Protein AF-0000000084528308 (afdb_homodimer)

Nearest PDB structures (foldseek):
  7zvy-assembly2_B  TM=8.306E-01  e=4.266E-09  Thermococcus kodakarensis
  7zvm-assembly1_A-2  TM=8.686E-01  e=2.194E-08  Thermococcus barophilus
  7zvy-assembly1_G  TM=7.796E-01  e=5.385E-08  Thermococcus kodakarensis
  5fpz-assembly1_A-2  TM=8.688E-01  e=6.116E-07  Yersinia enterocolitica subsp. enterocolitica 8081
  6o2d-assembly1_A  TM=8.313E-01  e=2.769E-07  Schizosaccharomyces pombe

Organism: NCBI:txid1123501

Foldseek 3Di:
DPPPCPVPADDFDQVPFDWDDDPFWIKGWCAFCVNHPPDQKTKIKIKGAAQGKDFWKFWQPKKKKKAWQAAWWWKDWQHDIDIDGHGDIDIHDHPTIMMIGGHDNGIIMIMMMIRGRPTDMDGDPDDDDD/DPPLCLDDLPDFDQVSFDWDDDPFWIKGWCAFCVNRPPDQKTKIKIKGAAQGKDFWKFWQPKKKKKAWQAAWWWKDWQHDIDIDGHGDIDIHDHPTIMMIGGHDNGIIMIMMMIRGRPTDMDGDPDDDDD

Sequence (260 aa):
MSETIQAAGYLARQADTPEVREAWGTLFWMVGEKEMPGAEQTLGVVEIKPGQRNPLHSHPNCEELLFVLSGTCEHLLGDETFQMGPGSVIRIPRGVKHWARCTSDEPLRAVIAFSAPDRRAINHEGEGSAMSETIQAAGYLARQADTPEVREAWGTLFWMVGEKEMPGAEQTLGVVEIKPGQRNPLHSHPNCEELLFVLSGTCEHLLGDETFQMGPGSVIRIPRGVKHWARCTSDEPLRAVIAFSAPDRRAINHEGEGSA

InterPro domains:
  IPR011051 RmlC-like cupin domain superfamily [SSF51182] (12-120)
  IPR013096 Cupin 2, conserved barrel [PF07883] (45-112)
  IPR014710 RmlC-like jelly roll fold [G3DSA:2.60.120.10] (3-128)
  IPR051610 Glucose-6-phosphate isomerase/Oxalate decarboxylase [PTHR35848] (40-123)

pLDDT: mean 92.76, std 16.71, range [20.33, 99.0]

Radius of gyration: 17.54 Å; Cα contacts (8 Å, |Δi|>4): 748; chains: 2; bounding box: 59×50×41 Å

Secondary structure (DSSP, 8-state):
-------TTTEEEGGGSPEEE-SSEEEEEEESTTTSTT-SSEEEEEEE-TT-BPPPEE-TT--EEEEEEES-EEEEETTEEEEE-TTEEEEE-TT--EEEEE-SSSPEEEEEEESSTT---EESSSSS--/-------STTEEEGGGSPEEE-SSEEEEEEESTTTSTT-SSEEEEEEE-TT-BPPPEE-TT--EEEEEEES-EEEEETTEEEEE-TTEEEEE-TT--EEEEE-SSSPEEEEEEESSTT---EESSSSS--

Solvent-accessible surface area (backbone atoms only — not comparable to full-atom values): 13015 Å² total; per-residue (Å²): 131,83,72,73,70,45,58,86,66,44,44,38,40,55,91,76,37,68,76,47,79,50,97,37,30,40,34,31,69,54,40,12,41,82,68,21,74,85,42,60,33,21,34,33,38,39,35,28,34,51,72,25,48,56,54,44,19,24,23,77,73,28,34,38,38,43,33,28,67,36,41,24,29,42,32,40,51,68,91,43,74,45,81,44,38,57,50,22,36,39,56,41,56,56,54,46,41,29,34,47,29,16,70,28,89,48,49,20,31,27,42,37,38,29,53,21,21,74,73,47,65,44,48,75,76,55,92,62,90,85,129,82,71,66,70,70,52,70,85,40,47,39,40,56,92,75,35,69,76,47,81,51,97,36,30,38,35,31,69,54,39,12,41,83,70,23,74,84,42,59,32,22,33,32,38,40,36,29,34,51,72,24,48,56,56,43,20,25,22,76,72,28,34,38,37,45,33,30,66,36,41,26,30,44,32,40,50,68,92,43,74,45,82,44,37,58,50,22,35,39,57,42,57,55,54,44,41,30,34,48,28,15,70,29,90,48,48,19,30,27,43,38,40,30,52,22,21,75,74,47,64,45,48,74,75,53,93,62,89,86

Structure (mmCIF, N/CA/C/O backbone):
data_AF-0000000084528308-model_v1
#
loop_
_entity.id
_entity.type
_entity.pdbx_description
1 polymer 'Cupin type-2 domain-containing protein'
#
loop_
_atom_site.group_PDB
_atom_site.id
_atom_site.type_symbol
_atom_site.label_atom_id
_atom_site.label_alt_id
_atom_site.label_comp_id
_atom_site.label_asym_id
_atom_site.label_entity_id
_atom_site.label_seq_id
_atom_site.pdbx_PDB_ins_code
_atom_site.Cartn_x
_atom_site.Cartn_y
_atom_site.Cartn_z
_atom_site.occupancy
_atom_site.B_iso_or_equiv
_atom_site.auth_seq_id
_atom_site.auth_comp_id
_atom_site.auth_asym_id
_atom_site.auth_atom_id
_atom_site.pdbx_PDB_model_num
ATOM 1 N N . MET A 1 1 ? -29.344 2.92 -11.43 1 20.75 1 MET A N 1
ATOM 2 C CA . MET A 1 1 ? -28.281 3.201 -10.469 1 20.75 1 MET A CA 1
ATOM 3 C C . MET A 1 1 ? -27.281 2.051 -10.406 1 20.75 1 MET A C 1
ATOM 5 O O . MET A 1 1 ? -27.641 0.922 -10.078 1 20.75 1 MET A O 1
ATOM 9 N N . SER A 1 2 ? -26.422 1.903 -11.422 1 24.06 2 SER A N 1
ATOM 10 C CA . SER A 1 2 ? -25.562 0.772 -11.75 1 24.06 2 SER A CA 1
ATOM 11 C C . SER A 1 2 ? -24.719 0.357 -10.555 1 24.06 2 SER A C 1
ATOM 13 O O . SER A 1 2 ? -23.969 1.17 -10.008 1 24.06 2 SER A O 1
ATOM 15 N N . GLU A 1 3 ? -25.172 -0.4 -9.711 1 27.19 3 GLU A N 1
ATOM 16 C CA . GLU A 1 3 ? -24.625 -0.914 -8.461 1 27.19 3 GLU A CA 1
ATOM 17 C C . GLU A 1 3 ? -23.188 -1.42 -8.664 1 27.19 3 GLU A C 1
ATOM 19 O O . GLU A 1 3 ? -22.938 -2.273 -9.516 1 27.19 3 GLU A O 1
ATOM 24 N N . THR A 1 4 ? -22.266 -0.538 -8.773 1 32.41 4 THR A N 1
ATOM 25 C CA . THR A 1 4 ? -20.844 -0.874 -8.906 1 32.41 4 THR A CA 1
ATOM 26 C C . THR A 1 4 ? -20.516 -2.156 -8.148 1 32.41 4 THR A C 1
ATOM 28 O O . THR A 1 4 ? -20.75 -2.24 -6.941 1 32.41 4 THR A O 1
ATOM 31 N N . ILE A 1 5 ? -20.781 -3.211 -8.734 1 31.5 5 ILE A N 1
ATOM 32 C CA . ILE A 1 5 ? -20.422 -4.523 -8.203 1 31.5 5 ILE A CA 1
ATOM 33 C C . ILE A 1 5 ? -19.062 -4.457 -7.504 1 31.5 5 ILE A C 1
ATOM 35 O O . ILE A 1 5 ? -18.047 -4.219 -8.148 1 31.5 5 ILE A O 1
ATOM 39 N N . GLN A 1 6 ? -18.688 -3.627 -6.508 1 38.72 6 GLN A N 1
ATOM 40 C CA . GLN A 1 6 ? -17.641 -4.074 -5.598 1 38.72 6 GLN A CA 1
ATOM 41 C C . GLN A 1 6 ? -17.531 -5.598 -5.578 1 38.72 6 GLN A C 1
ATOM 43 O O . GLN A 1 6 ? -18.5 -6.285 -5.227 1 38.72 6 GLN A O 1
ATOM 48 N N . ALA A 1 7 ? -17.312 -6.195 -6.617 1 46.53 7 ALA A N 1
ATOM 49 C CA . ALA A 1 7 ? -17.156 -7.648 -6.57 1 46.53 7 ALA A CA 1
ATOM 50 C C . ALA A 1 7 ? -16.953 -8.133 -5.141 1 46.53 7 ALA A C 1
ATOM 52 O O . ALA A 1 7 ? -16.047 -7.68 -4.449 1 46.53 7 ALA A O 1
ATOM 53 N N . ALA A 1 8 ? -18.016 -8.344 -4.41 1 52.59 8 ALA A N 1
ATOM 54 C CA . ALA A 1 8 ? -18.719 -8.07 -3.152 1 52.59 8 ALA A CA 1
ATOM 55 C C . ALA A 1 8 ? -17.812 -8.375 -1.954 1 52.59 8 ALA A C 1
ATOM 57 O O . ALA A 1 8 ? -18.016 -7.82 -0.87 1 52.59 8 ALA A O 1
ATOM 58 N N . GLY A 1 9 ? -16.453 -8.82 -2.135 1 84.75 9 GLY A N 1
ATOM 59 C CA . GLY A 1 9 ? -15.945 -8.945 -0.775 1 84.75 9 GLY A CA 1
ATOM 60 C C . GLY A 1 9 ? -14.453 -8.703 -0.664 1 84.75 9 GLY A C 1
ATOM 61 O O . GLY A 1 9 ? -13.984 -8.117 0.314 1 84.75 9 GLY A O 1
ATOM 62 N N . TYR A 1 10 ? -13.727 -8.844 -1.919 1 96.62 10 TYR A N 1
ATOM 63 C CA . TYR A 1 10 ? -12.281 -8.789 -1.713 1 96.62 10 TYR A CA 1
ATOM 64 C C . TYR A 1 10 ? -11.633 -7.785 -2.652 1 96.62 10 TYR A C 1
ATOM 66 O O . TYR A 1 10 ? -10.461 -7.43 -2.477 1 96.62 10 TYR A O 1
ATOM 74 N N . LEU A 1 11 ? -12.344 -7.234 -3.74 1 98.19 11 LEU A N 1
ATOM 75 C CA . LEU A 1 11 ? -11.805 -6.34 -4.758 1 98.19 11 LEU A CA 1
ATOM 76 C C . LEU A 1 11 ? -12.445 -4.965 -4.672 1 98.19 11 LEU A C 1
ATOM 78 O O . LEU A 1 11 ? -13.664 -4.855 -4.508 1 98.19 11 LEU A O 1
ATOM 82 N N . ALA A 1 12 ? -11.695 -3.916 -4.742 1 98.38 12 ALA A N 1
ATOM 83 C CA . ALA A 1 12 ? -12.18 -2.543 -4.844 1 98.38 12 ALA A CA 1
ATOM 84 C C . ALA A 1 12 ? -11.438 -1.776 -5.934 1 98.38 12 ALA A C 1
ATOM 86 O O . ALA A 1 12 ? -10.266 -2.057 -6.207 1 98.38 12 ALA A O 1
ATOM 87 N N . ARG A 1 13 ? -12.094 -0.887 -6.566 1 98 13 ARG A N 1
ATOM 88 C CA . ARG A 1 13 ? -11.508 0.032 -7.539 1 98 13 ARG A CA 1
ATOM 89 C C . ARG A 1 13 ? -11.633 1.478 -7.07 1 98 13 ARG A C 1
ATOM 91 O O . ARG A 1 13 ? -12.688 1.886 -6.582 1 98 13 ARG A O 1
ATOM 98 N N . GLN A 1 14 ? -10.492 2.176 -7.223 1 98.12 14 GLN A N 1
ATOM 99 C CA . GLN A 1 14 ? -10.539 3.57 -6.793 1 98.12 14 GLN A CA 1
ATOM 100 C C . GLN A 1 14 ? -11.68 4.32 -7.473 1 98.12 14 GLN A C 1
ATOM 102 O O . GLN A 1 14 ? -12.367 5.125 -6.84 1 98.12 14 GLN A O 1
ATOM 107 N N . ALA A 1 15 ? -11.93 4.043 -8.711 1 96.81 15 ALA A N 1
ATOM 108 C CA . ALA A 1 15 ? -12.938 4.734 -9.5 1 96.81 15 ALA A CA 1
ATOM 109 C C . ALA A 1 15 ? -14.336 4.523 -8.922 1 96.81 15 ALA A C 1
ATOM 111 O O . ALA A 1 15 ? -15.227 5.344 -9.125 1 96.81 15 ALA A O 1
ATOM 112 N N . ASP A 1 16 ? -14.547 3.438 -8.18 1 96.5 16 ASP A N 1
ATOM 113 C CA . ASP A 1 16 ? -15.852 3.094 -7.629 1 96.5 16 ASP A CA 1
ATOM 114 C C . ASP A 1 16 ? -15.922 3.438 -6.141 1 96.5 16 ASP A C 1
ATOM 116 O O . ASP A 1 16 ? -16.922 3.154 -5.48 1 96.5 16 ASP A O 1
ATOM 120 N N . THR A 1 17 ? -14.852 3.945 -5.578 1 98 17 THR A N 1
ATOM 121 C CA . THR A 1 17 ? -14.766 4.262 -4.156 1 98 17 THR A CA 1
ATOM 122 C C . THR A 1 17 ? -15.25 5.684 -3.891 1 98 17 THR A C 1
ATOM 124 O O . THR A 1 17 ? -14.797 6.629 -4.543 1 98 17 THR A O 1
ATOM 127 N N . PRO A 1 18 ? -16.172 5.867 -2.949 1 97.12 18 PRO A N 1
ATOM 128 C CA . PRO A 1 18 ? -16.625 7.223 -2.629 1 97.12 18 PRO A CA 1
ATOM 129 C C . PRO A 1 18 ? -15.484 8.141 -2.195 1 97.12 18 PRO A C 1
ATOM 131 O O . PRO A 1 18 ? -14.586 7.707 -1.475 1 97.12 18 PRO A O 1
ATOM 134 N N . GLU A 1 19 ? -15.594 9.344 -2.613 1 97.69 19 GLU A N 1
ATOM 135 C CA . GLU A 1 19 ? -14.602 10.352 -2.25 1 97.69 19 GLU A CA 1
ATOM 136 C C . GLU A 1 19 ? -14.906 10.945 -0.876 1 97.69 19 GLU A C 1
ATOM 138 O O . GLU A 1 19 ? -16.062 11.242 -0.558 1 97.69 19 GLU A O 1
ATOM 143 N N . VAL A 1 20 ? -13.945 11.031 -0.082 1 97.62 20 VAL A N 1
ATOM 144 C CA . VAL A 1 20 ? -13.984 11.891 1.096 1 97.62 20 VAL A CA 1
ATOM 145 C C . VAL A 1 20 ? -13.25 13.203 0.806 1 97.62 20 VAL A C 1
ATOM 147 O O . VAL A 1 20 ? -12.016 13.242 0.792 1 97.62 20 VAL A O 1
ATOM 150 N N . ARG A 1 21 ? -14 14.289 0.628 1 97.12 21 ARG A N 1
ATOM 151 C CA . ARG A 1 21 ? -13.422 15.555 0.188 1 97.12 21 ARG A CA 1
ATOM 152 C C . ARG A 1 21 ? -13.07 16.438 1.378 1 97.12 21 ARG A C 1
ATOM 154 O O . ARG A 1 21 ? -13.859 16.578 2.312 1 97.12 21 ARG A O 1
ATOM 161 N N . GLU A 1 22 ? -11.875 16.938 1.345 1 95.62 22 GLU A N 1
ATOM 162 C CA . GLU A 1 22 ? -11.359 17.938 2.281 1 95.62 22 GLU A CA 1
ATOM 163 C C . GLU A 1 22 ? -10.898 19.188 1.554 1 95.62 22 GLU A C 1
ATOM 165 O O . GLU A 1 22 ? -10.719 19.188 0.334 1 95.62 22 GLU A O 1
ATOM 170 N N . ALA A 1 23 ? -10.742 20.234 2.281 1 95.38 23 ALA A N 1
ATOM 171 C CA . ALA A 1 23 ? -10.25 21.484 1.681 1 95.38 23 ALA A CA 1
ATOM 172 C C . ALA A 1 23 ? -8.875 21.266 1.049 1 95.38 23 ALA A C 1
ATOM 174 O O . ALA A 1 23 ? -8.57 21.859 0.01 1 95.38 23 ALA A O 1
ATOM 175 N N . TRP A 1 24 ? -8.148 20.406 1.648 1 97 24 TRP A N 1
ATOM 176 C CA . TRP A 1 24 ? -6.75 20.234 1.258 1 97 24 TRP A CA 1
ATOM 177 C C . TRP A 1 24 ? -6.605 19.156 0.196 1 97 24 TRP A C 1
ATOM 179 O O . TRP A 1 24 ? -5.551 19.031 -0.435 1 97 24 TRP A O 1
ATOM 189 N N . GLY A 1 25 ? -7.625 18.266 0.05 1 98 25 GLY A N 1
ATOM 190 C CA . GLY A 1 25 ? -7.496 17.156 -0.876 1 98 25 GLY A CA 1
ATOM 191 C C . GLY A 1 25 ? -8.625 16.156 -0.755 1 98 25 GLY A C 1
ATOM 192 O O . GLY A 1 25 ? -9.742 16.5 -0.386 1 98 25 GLY A O 1
ATOM 193 N N . THR A 1 26 ? -8.367 14.977 -1.256 1 98.25 26 THR A N 1
ATOM 194 C CA . THR A 1 26 ? -9.383 13.93 -1.323 1 98.25 26 THR A CA 1
ATOM 195 C C . THR A 1 26 ? -8.812 12.594 -0.851 1 98.25 26 THR A C 1
ATOM 197 O O . THR A 1 26 ? -7.656 12.273 -1.127 1 98.25 26 THR A O 1
ATOM 200 N N . LEU A 1 27 ? -9.664 11.797 -0.138 1 98.25 27 LEU A N 1
ATOM 201 C CA . LEU A 1 27 ? -9.32 10.445 0.286 1 98.25 27 LEU A CA 1
ATOM 202 C C . LEU A 1 27 ? -10.258 9.422 -0.342 1 98.25 27 LEU A C 1
ATOM 204 O O . LEU A 1 27 ? -11.445 9.695 -0.516 1 98.25 27 LEU A O 1
ATOM 208 N N . PHE A 1 28 ? -9.727 8.312 -0.75 1 98.62 28 PHE A N 1
ATOM 209 C CA . PHE A 1 28 ? -10.453 7.125 -1.172 1 98.62 28 PHE A CA 1
ATOM 210 C C . PHE A 1 28 ? -10.133 5.941 -0.265 1 98.62 28 PHE A C 1
ATOM 212 O O . PHE A 1 28 ? -9.039 5.375 -0.339 1 98.62 28 PHE A O 1
ATOM 219 N N . TRP A 1 29 ? -11.047 5.582 0.609 1 98.5 29 TRP A N 1
ATOM 220 C CA . TRP A 1 29 ? -10.844 4.422 1.473 1 98.5 29 TRP A CA 1
ATOM 221 C C . TRP A 1 29 ? -11.352 3.148 0.803 1 98.5 29 TRP A C 1
ATOM 223 O O . TRP A 1 29 ? -12.555 2.973 0.615 1 98.5 29 TRP A O 1
ATOM 233 N N . MET A 1 30 ? -10.445 2.291 0.531 1 98.62 30 MET A N 1
ATOM 234 C CA . MET A 1 30 ? -10.789 1.148 -0.311 1 98.62 30 MET A CA 1
ATOM 235 C C . MET A 1 30 ? -10.875 -0.13 0.516 1 98.62 30 MET A C 1
ATOM 237 O O . MET A 1 30 ? -11.719 -0.992 0.249 1 98.62 30 MET A O 1
ATOM 241 N N . VAL A 1 31 ? -10 -0.331 1.482 1 98.75 31 VAL A N 1
ATOM 242 C CA . VAL A 1 31 ? -9.969 -1.481 2.379 1 98.75 31 VAL A CA 1
ATOM 243 C C . VAL A 1 31 ? -10.023 -1.008 3.83 1 98.75 31 VAL A C 1
ATOM 245 O O . VAL A 1 31 ? -9.375 -0.019 4.188 1 98.75 31 VAL A O 1
ATOM 248 N N . GLY A 1 32 ? -10.664 -1.622 4.609 1 98.5 32 GLY A N 1
ATOM 249 C CA . GLY A 1 32 ? -10.789 -1.38 6.039 1 98.5 32 GLY A CA 1
ATOM 250 C C . GLY A 1 32 ? -11.906 -2.184 6.684 1 98.5 32 GLY A C 1
ATOM 251 O O . GLY A 1 32 ? -12.57 -2.98 6.02 1 98.5 32 GLY A O 1
ATOM 252 N N . GLU A 1 33 ? -12.078 -1.958 7.984 1 97.56 33 GLU A N 1
ATOM 253 C CA . GLU A 1 33 ? -13.086 -2.695 8.742 1 97.56 33 GLU A CA 1
ATOM 254 C C . GLU A 1 33 ? -14.477 -2.521 8.133 1 97.56 33 GLU A C 1
ATOM 256 O O . GLU A 1 33 ? -15.25 -3.48 8.055 1 97.56 33 GLU A O 1
ATOM 261 N N . LYS A 1 34 ? -14.773 -1.296 7.73 1 96.12 34 LYS A N 1
ATOM 262 C CA . LYS A 1 34 ? -16.094 -1.006 7.18 1 96.12 34 LYS A CA 1
ATOM 263 C C . LYS A 1 34 ? -16.188 -1.41 5.711 1 96.12 34 LYS A C 1
ATOM 265 O O . LYS A 1 34 ? -17.172 -2 5.277 1 96.12 34 LYS A O 1
ATOM 270 N N . GLU A 1 35 ? -15.18 -1.137 4.941 1 97 35 GLU A N 1
ATOM 271 C CA . GLU A 1 35 ? -15.188 -1.341 3.494 1 97 35 GLU A CA 1
ATOM 272 C C . GLU A 1 35 ? -15.125 -2.826 3.146 1 97 35 GLU A C 1
ATOM 274 O O . GLU A 1 35 ? -15.742 -3.264 2.17 1 97 35 GLU A O 1
ATOM 279 N N . MET A 1 36 ? -14.281 -3.615 3.977 1 97.44 36 MET A N 1
ATOM 280 C CA . MET A 1 36 ? -14.125 -5.055 3.799 1 97.44 36 MET A CA 1
ATOM 281 C C . MET A 1 36 ? -14.07 -5.77 5.145 1 97.44 36 MET A C 1
ATOM 283 O O . MET A 1 36 ? -12.992 -6.043 5.664 1 97.44 36 MET A O 1
ATOM 287 N N . PRO A 1 37 ? -15.25 -6.113 5.633 1 96.38 37 PRO A N 1
ATOM 288 C CA . PRO A 1 37 ? -15.258 -6.793 6.93 1 96.38 37 PRO A CA 1
ATOM 289 C C . PRO A 1 37 ? -14.328 -8.008 6.957 1 96.38 37 PRO A C 1
ATOM 291 O O . PRO A 1 37 ? -14.336 -8.812 6.023 1 96.38 37 PRO A O 1
ATOM 294 N N . GLY A 1 38 ? -13.469 -8.047 7.992 1 96.94 38 GLY A N 1
ATOM 295 C CA . GLY A 1 38 ? -12.492 -9.117 8.125 1 96.94 38 GLY A CA 1
ATOM 296 C C . GLY A 1 38 ? -11.086 -8.68 7.773 1 96.94 38 GLY A C 1
ATOM 297 O O . GLY A 1 38 ? -10.125 -9.422 7.996 1 96.94 38 GLY A O 1
ATOM 298 N N . ALA A 1 39 ? -10.969 -7.453 7.289 1 98.5 39 ALA A N 1
ATOM 299 C CA . ALA A 1 39 ? -9.648 -6.938 6.938 1 98.5 39 ALA A CA 1
ATOM 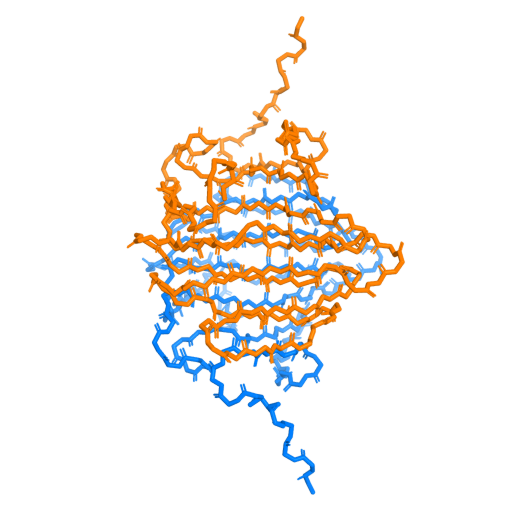300 C C . ALA A 1 39 ? -8.766 -6.809 8.172 1 98.5 39 ALA A C 1
ATOM 302 O O . ALA A 1 39 ? -9.258 -6.539 9.273 1 98.5 39 ALA A O 1
ATOM 303 N N . GLU A 1 40 ? -7.445 -6.957 7.938 1 98.75 40 GLU A N 1
ATOM 304 C CA . GLU A 1 40 ? -6.461 -6.758 9 1 98.75 40 GLU A CA 1
ATOM 305 C C . GLU A 1 40 ? -5.773 -5.402 8.867 1 98.75 40 GLU A C 1
ATOM 307 O O . GLU A 1 40 ? -5.098 -4.949 9.789 1 98.75 40 GLU A O 1
ATOM 312 N N . GLN A 1 41 ? -5.941 -4.816 7.727 1 98.88 41 GLN A N 1
ATOM 313 C CA . GLN A 1 41 ? -5.305 -3.549 7.387 1 98.88 41 GLN A CA 1
ATOM 314 C C . GLN A 1 41 ? -6.328 -2.539 6.871 1 98.88 41 GLN A C 1
ATOM 316 O O . GLN A 1 41 ? -7.484 -2.889 6.625 1 98.88 41 GLN A O 1
ATOM 321 N N . THR A 1 42 ? -5.965 -1.313 6.812 1 98.88 42 THR A N 1
ATOM 322 C CA . THR A 1 42 ? -6.641 -0.277 6.043 1 98.88 42 THR A CA 1
ATOM 323 C C . THR A 1 42 ? -5.793 0.152 4.852 1 98.88 42 THR A C 1
ATOM 325 O O . THR A 1 42 ? -4.57 0.287 4.969 1 98.88 42 THR A O 1
ATOM 328 N N . LEU A 1 43 ? -6.371 0.319 3.693 1 98.94 43 LEU A N 1
ATOM 329 C CA . LEU A 1 43 ? -5.688 0.876 2.531 1 98.94 43 LEU A CA 1
ATOM 330 C C . LEU A 1 43 ? -6.574 1.89 1.814 1 98.94 43 LEU A C 1
ATOM 332 O O . LEU A 1 43 ? -7.77 1.654 1.63 1 98.94 43 LEU A O 1
ATOM 336 N N . GLY A 1 44 ? -5.961 2.975 1.413 1 98.81 44 GLY A N 1
ATOM 337 C CA . GLY A 1 44 ? -6.625 3.969 0.585 1 98.81 44 GLY A CA 1
ATOM 338 C C . GLY A 1 44 ? -5.668 4.723 -0.32 1 98.81 44 GLY A C 1
ATOM 339 O O . GLY A 1 44 ? -4.504 4.348 -0.452 1 98.81 44 GLY A O 1
ATOM 340 N N . VAL A 1 45 ? -6.195 5.695 -0.998 1 98.88 45 VAL A N 1
ATOM 341 C CA . VAL A 1 45 ? -5.434 6.652 -1.792 1 98.88 45 VAL A CA 1
ATOM 342 C C . VAL A 1 45 ? -5.727 8.07 -1.312 1 98.88 45 VAL A C 1
ATOM 344 O O . VAL A 1 45 ? -6.879 8.422 -1.043 1 98.88 45 VAL A O 1
ATOM 347 N N . VAL A 1 46 ? -4.684 8.812 -1.151 1 98.81 46 VAL A N 1
ATOM 348 C CA . VAL A 1 46 ? -4.84 10.219 -0.799 1 98.81 46 VAL A CA 1
ATOM 349 C C . VAL A 1 46 ? -4.344 11.102 -1.947 1 98.81 46 VAL A C 1
ATOM 351 O O . VAL A 1 46 ? -3.346 10.781 -2.596 1 98.81 46 VAL A O 1
ATOM 354 N N . GLU A 1 47 ? -5.031 12.102 -2.199 1 98.81 47 GLU A N 1
ATOM 355 C CA . GLU A 1 47 ? -4.621 13.188 -3.082 1 98.81 47 GLU A CA 1
ATOM 356 C C . GLU A 1 47 ? -4.555 14.516 -2.332 1 98.81 47 GLU A C 1
ATOM 358 O O . GLU A 1 47 ? -5.523 14.914 -1.684 1 98.81 47 GLU A O 1
ATOM 363 N N . ILE A 1 48 ? -3.463 15.141 -2.381 1 98.81 48 ILE A N 1
ATOM 364 C CA . ILE A 1 48 ? -3.299 16.453 -1.757 1 98.81 48 ILE A CA 1
ATOM 365 C C . ILE A 1 48 ? -3.072 17.5 -2.834 1 98.81 48 ILE A C 1
ATOM 367 O O . ILE A 1 48 ? -2.199 17.344 -3.691 1 98.81 48 ILE A O 1
ATOM 371 N N . LYS A 1 49 ? -3.809 18.609 -2.771 1 98.81 49 LYS A N 1
ATOM 372 C CA . LYS A 1 49 ? -3.74 19.672 -3.768 1 98.81 49 LYS A CA 1
ATOM 373 C C . LYS A 1 49 ? -2.389 20.375 -3.725 1 98.81 49 LYS A C 1
ATOM 375 O O . LYS A 1 49 ? -1.771 20.484 -2.664 1 98.81 49 LYS A O 1
ATOM 380 N N . PRO A 1 50 ? -1.989 20.891 -4.914 1 98.88 50 PRO A N 1
ATOM 381 C CA . PRO A 1 50 ? -0.731 21.641 -4.945 1 98.88 50 PRO A CA 1
ATOM 382 C C . PRO A 1 50 ? -0.676 22.734 -3.891 1 98.88 50 PRO A C 1
ATOM 384 O O . PRO A 1 50 ? -1.622 23.516 -3.758 1 98.88 50 PRO A O 1
ATOM 387 N N . GLY A 1 51 ? 0.416 22.672 -3.129 1 98.69 51 GLY A N 1
ATOM 388 C CA . GLY A 1 51 ? 0.642 23.703 -2.135 1 98.69 51 GLY A CA 1
ATOM 389 C C . GLY A 1 51 ? -0.073 23.438 -0.823 1 98.69 51 GLY A C 1
ATOM 390 O O . GLY A 1 51 ? 0.209 24.094 0.187 1 98.69 51 GLY A O 1
ATOM 391 N N . GLN A 1 52 ? -0.972 22.453 -0.774 1 98.38 52 GLN A N 1
ATOM 392 C CA . GLN A 1 52 ? -1.772 22.188 0.416 1 98.38 52 GLN A CA 1
ATOM 393 C C . GLN A 1 52 ? -1.131 21.109 1.276 1 98.38 52 GLN A C 1
ATOM 395 O O . GLN A 1 52 ? -0.165 20.453 0.857 1 98.38 52 GLN A O 1
ATOM 400 N N . ARG A 1 53 ? -1.623 20.984 2.455 1 97.38 53 ARG A N 1
ATOM 401 C CA . ARG A 1 53 ? -1.159 20.031 3.445 1 97.38 53 ARG A CA 1
ATOM 402 C C . ARG A 1 53 ? -2.322 19.484 4.27 1 97.38 53 ARG A C 1
ATOM 404 O O . ARG A 1 53 ? -3.244 20.219 4.617 1 97.38 53 ARG A O 1
ATOM 411 N N . ASN A 1 54 ? -2.268 18.172 4.562 1 97.06 54 ASN A N 1
ATOM 412 C CA . ASN A 1 54 ? -3.221 17.688 5.559 1 97.06 54 ASN A CA 1
ATOM 413 C C . ASN A 1 54 ? -2.84 18.156 6.961 1 97.06 54 ASN A C 1
ATOM 415 O O . ASN A 1 54 ? -1.709 18.578 7.195 1 97.06 54 ASN A O 1
ATOM 419 N N . PRO A 1 55 ? -3.777 18.141 7.895 1 96.69 55 PRO A N 1
ATOM 420 C CA . PRO A 1 55 ? -3.48 18.625 9.242 1 96.69 55 PRO A CA 1
ATOM 421 C C . PRO A 1 55 ? -2.469 17.75 9.977 1 96.69 55 PRO A C 1
ATOM 423 O O . PRO A 1 55 ? -2.352 16.562 9.695 1 96.69 55 PRO A O 1
ATOM 426 N N . LEU A 1 56 ? -1.812 18.422 10.938 1 97.25 56 LEU A N 1
ATOM 427 C CA . LEU A 1 56 ? -0.973 17.641 11.844 1 97.25 56 LEU A CA 1
ATOM 428 C C . LEU A 1 56 ? -1.804 16.625 12.617 1 97.25 56 LEU A C 1
ATOM 430 O O . LEU A 1 56 ? -2.754 16.984 13.312 1 97.25 56 LEU A O 1
ATOM 434 N N . HIS A 1 57 ? -1.472 15.336 12.508 1 98.19 57 HIS A N 1
ATOM 435 C CA . HIS A 1 57 ? -2.254 14.281 13.148 1 98.19 57 HIS A CA 1
ATOM 436 C C . HIS A 1 57 ? -1.382 13.086 13.5 1 98.19 57 HIS A C 1
ATOM 438 O O . HIS A 1 57 ? -0.192 13.062 13.18 1 98.19 57 HIS A O 1
ATOM 444 N N . SER A 1 58 ? -1.922 12.188 14.25 1 97.88 58 SER A N 1
ATOM 445 C CA . SER A 1 58 ? -1.296 10.914 14.609 1 97.88 58 SER A CA 1
ATOM 446 C C . SER A 1 58 ? -2.314 9.781 14.617 1 97.88 58 SER A C 1
ATOM 448 O O . SER A 1 58 ? -3.521 10.023 14.586 1 97.88 58 SER A O 1
ATOM 450 N N . HIS A 1 59 ? -1.846 8.617 14.5 1 98.31 59 HIS A N 1
ATOM 451 C CA . HIS A 1 59 ? -2.672 7.418 14.602 1 98.31 59 HIS A CA 1
ATOM 452 C C . HIS A 1 59 ? -2.336 6.625 15.867 1 98.31 59 HIS A C 1
ATOM 454 O O . HIS A 1 59 ? -1.289 5.977 15.93 1 98.31 59 HIS A O 1
ATOM 460 N N . PRO A 1 60 ? -3.203 6.617 16.891 1 98.12 60 PRO A N 1
ATOM 461 C CA . PRO A 1 60 ? -2.869 6.004 18.172 1 98.12 60 PRO A CA 1
ATOM 462 C C . PRO A 1 60 ? -2.855 4.477 18.109 1 98.12 60 PRO A C 1
ATOM 464 O O . PRO A 1 60 ? -2.246 3.826 18.969 1 98.12 60 PRO A O 1
ATOM 467 N N . ASN A 1 61 ? -3.457 3.834 17.109 1 98.69 61 ASN A N 1
ATOM 468 C CA . ASN A 1 61 ? -3.639 2.387 17.156 1 98.69 61 ASN A CA 1
ATOM 469 C C . ASN A 1 61 ? -2.969 1.697 15.969 1 98.69 61 ASN A C 1
ATOM 471 O O . ASN A 1 61 ? -3.199 0.512 15.727 1 98.69 61 ASN A O 1
ATOM 475 N N . CYS A 1 62 ? -2.174 2.525 15.156 1 98.75 62 CYS A N 1
ATOM 476 C CA . CYS A 1 62 ? -1.593 1.852 14 1 98.75 62 CYS A CA 1
ATOM 477 C C . CYS A 1 62 ? -0.415 2.643 13.445 1 98.75 62 CYS A C 1
ATOM 479 O O . CYS A 1 62 ? -0.294 3.844 13.688 1 98.75 62 CYS A O 1
ATOM 481 N N . GLU A 1 63 ? 0.422 1.917 12.75 1 98.62 63 GLU A N 1
ATOM 482 C CA . GLU A 1 63 ? 1.424 2.457 11.836 1 98.62 63 GLU A CA 1
ATOM 483 C C . GLU A 1 63 ? 0.804 2.826 10.492 1 98.62 63 GLU A C 1
ATOM 485 O O . GLU A 1 63 ? -0.178 2.215 10.07 1 98.62 63 GLU A O 1
ATOM 490 N N . GLU A 1 64 ? 1.357 3.867 9.883 1 98.88 64 GLU A N 1
ATOM 491 C CA . GLU A 1 64 ? 0.984 4.238 8.523 1 98.88 64 GLU A CA 1
ATOM 492 C C . GLU A 1 64 ? 2.18 4.156 7.578 1 98.88 64 GLU A C 1
ATOM 494 O O . GLU A 1 64 ? 3.289 4.559 7.934 1 98.88 64 GLU A O 1
ATOM 499 N N . LEU A 1 65 ? 2.035 3.58 6.441 1 98.94 65 LEU A N 1
ATOM 500 C CA . LEU A 1 65 ? 2.955 3.652 5.312 1 98.94 65 LEU A CA 1
ATOM 501 C C . LEU A 1 65 ? 2.375 4.508 4.191 1 98.94 65 LEU A C 1
ATOM 503 O O . LEU A 1 65 ? 1.227 4.312 3.785 1 98.94 65 LEU A O 1
ATOM 507 N N . LEU A 1 66 ? 3.084 5.508 3.734 1 98.94 66 LEU A N 1
ATOM 508 C CA . LEU A 1 66 ? 2.678 6.367 2.629 1 98.94 66 LEU A CA 1
ATOM 509 C C . LEU A 1 66 ? 3.613 6.203 1.438 1 98.94 66 LEU A C 1
ATOM 511 O O . LEU A 1 66 ? 4.805 6.5 1.533 1 98.94 66 LEU A O 1
ATOM 515 N N . PHE A 1 67 ? 3.127 5.656 0.35 1 99 67 PHE A N 1
ATOM 516 C CA . PHE A 1 67 ? 3.863 5.398 -0.882 1 99 67 PHE A CA 1
ATOM 517 C C . PHE A 1 67 ? 3.443 6.375 -1.977 1 99 67 PHE A C 1
ATOM 519 O O . PHE A 1 67 ? 2.281 6.391 -2.387 1 99 67 PHE A O 1
ATOM 526 N N . VAL A 1 68 ? 4.367 7.121 -2.555 1 98.94 68 VAL A N 1
ATOM 527 C CA . VAL A 1 68 ? 4.047 8.188 -3.496 1 98.94 68 VAL A CA 1
ATOM 528 C C . VAL A 1 68 ? 3.895 7.609 -4.902 1 98.94 68 VAL A C 1
ATOM 530 O O . VAL A 1 68 ? 4.797 6.934 -5.402 1 98.94 68 VAL A O 1
ATOM 533 N N . LEU A 1 69 ? 2.752 7.883 -5.449 1 98.88 69 LEU A N 1
ATOM 534 C CA . LEU A 1 69 ? 2.459 7.477 -6.82 1 98.88 69 LEU A CA 1
ATOM 535 C C . LEU A 1 69 ? 2.91 8.539 -7.812 1 98.88 69 LEU A C 1
ATOM 537 O O . LEU A 1 69 ? 3.551 8.227 -8.82 1 98.88 69 LEU A O 1
ATOM 541 N N . SER A 1 70 ? 2.531 9.719 -7.57 1 98.81 70 SER A N 1
ATOM 542 C CA . SER A 1 70 ? 2.854 10.867 -8.398 1 98.81 70 SER A CA 1
ATOM 543 C C . SER A 1 70 ? 2.883 12.156 -7.578 1 98.81 70 SER A C 1
ATOM 545 O O . SER A 1 70 ? 2.348 12.195 -6.469 1 98.81 70 SER A O 1
ATOM 547 N N . GLY A 1 71 ? 3.496 13.234 -8.148 1 98.88 71 GLY A N 1
ATOM 548 C CA . GLY A 1 71 ? 3.719 14.461 -7.398 1 98.88 71 GLY A CA 1
ATOM 549 C C . GLY A 1 71 ? 4.836 14.344 -6.379 1 98.88 71 GLY A C 1
ATOM 550 O O . GLY A 1 71 ? 5.539 13.328 -6.336 1 98.88 71 GLY A O 1
ATOM 551 N N . THR A 1 72 ? 5.078 15.469 -5.727 1 98.94 72 THR A N 1
ATOM 552 C CA . THR A 1 72 ? 6.105 15.492 -4.688 1 98.94 72 THR A CA 1
ATOM 553 C C . THR A 1 72 ? 5.562 16.109 -3.406 1 98.94 72 THR A C 1
ATOM 555 O O . THR A 1 72 ? 4.559 16.828 -3.43 1 98.94 72 THR A O 1
ATOM 558 N N . CYS A 1 73 ? 6.203 15.758 -2.279 1 98.88 73 CYS A N 1
ATOM 559 C CA . CYS A 1 73 ? 5.77 16.359 -1.022 1 98.88 73 CYS A CA 1
ATOM 560 C C . CYS A 1 73 ? 6.938 16.516 -0.057 1 98.88 73 CYS A C 1
ATOM 562 O O . CYS A 1 73 ? 7.98 15.883 -0.236 1 98.88 73 CYS A O 1
ATOM 564 N N . GLU A 1 74 ? 6.781 17.422 0.782 1 98.81 74 GLU A N 1
ATOM 565 C CA . GLU A 1 74 ? 7.473 17.453 2.066 1 98.81 74 GLU A CA 1
ATOM 566 C C . GLU A 1 74 ? 6.656 16.766 3.158 1 98.81 74 GLU A C 1
ATOM 568 O O . GLU A 1 74 ? 5.461 17.031 3.301 1 98.81 74 GLU A O 1
ATOM 573 N N . HIS A 1 75 ? 7.281 15.844 3.809 1 98.75 75 HIS A N 1
ATOM 574 C CA . HIS A 1 75 ? 6.598 15.094 4.855 1 98.75 75 HIS A CA 1
ATOM 575 C C . HIS A 1 75 ? 7.238 15.336 6.219 1 98.75 75 HIS A C 1
ATOM 577 O O . HIS A 1 75 ? 8.43 15.086 6.402 1 98.75 75 HIS A O 1
ATOM 583 N N . LEU A 1 76 ? 6.445 15.828 7.133 1 98.19 76 LEU A N 1
ATOM 584 C CA . LEU A 1 76 ? 6.898 15.922 8.516 1 98.19 76 LEU A CA 1
ATOM 585 C C . LEU A 1 76 ? 6.672 14.609 9.25 1 98.19 76 LEU A C 1
ATOM 587 O O . LEU A 1 76 ? 5.586 14.031 9.18 1 98.19 76 LEU A O 1
ATOM 591 N N . LEU A 1 77 ? 7.676 14.18 9.867 1 98.31 77 LEU A N 1
ATOM 592 C CA . LEU A 1 77 ? 7.637 13.016 10.75 1 98.31 77 LEU A CA 1
ATOM 593 C C . LEU A 1 77 ? 8.297 13.328 12.094 1 98.31 77 LEU A C 1
ATOM 595 O O . LEU A 1 77 ? 9.523 13.359 12.195 1 98.31 77 LEU A O 1
ATOM 599 N N . GLY A 1 78 ? 7.398 13.461 13.094 1 96.81 78 GLY A N 1
ATOM 600 C CA . GLY A 1 78 ? 7.949 13.977 14.336 1 96.81 78 GLY A CA 1
ATOM 601 C C . GLY A 1 78 ? 8.57 15.352 14.188 1 96.81 78 GLY A C 1
ATOM 602 O O . GLY A 1 78 ? 7.875 16.328 13.906 1 96.81 78 GLY A O 1
ATOM 603 N N . ASP A 1 79 ? 9.922 15.344 14.234 1 95.19 79 ASP A N 1
ATOM 604 C CA . ASP A 1 79 ? 10.633 16.609 14.156 1 95.19 79 ASP A CA 1
ATOM 605 C C . ASP A 1 79 ? 11.477 16.688 12.891 1 95.19 79 ASP A C 1
ATOM 607 O O . ASP A 1 79 ? 12.242 17.641 12.711 1 95.19 79 ASP A O 1
ATOM 611 N N . GLU A 1 80 ? 11.328 15.727 12.086 1 96.38 80 GLU A N 1
ATOM 612 C CA . GLU A 1 80 ? 12.125 15.672 10.867 1 96.38 80 GLU A CA 1
ATOM 613 C C . GLU A 1 80 ? 11.258 15.828 9.625 1 96.38 80 GLU A C 1
ATOM 615 O O . GLU A 1 80 ? 10.094 15.414 9.625 1 96.38 80 GLU A O 1
ATOM 620 N N . THR A 1 81 ? 11.828 16.422 8.664 1 97.5 81 THR A N 1
ATOM 621 C CA . THR A 1 81 ? 11.125 16.547 7.391 1 97.5 81 THR A CA 1
ATOM 622 C C . THR A 1 81 ? 11.844 15.766 6.297 1 97.5 81 THR A C 1
ATOM 624 O O . THR A 1 81 ? 13.078 15.734 6.258 1 97.5 81 THR A O 1
ATOM 627 N N . PHE A 1 82 ? 11.125 15.211 5.426 1 98.06 82 PHE A N 1
ATOM 628 C CA . PHE A 1 82 ? 11.625 14.406 4.32 1 98.06 82 PHE A CA 1
ATOM 629 C C . PHE A 1 82 ? 11.047 14.883 2.994 1 98.06 82 PHE A C 1
ATOM 631 O O . PHE A 1 82 ? 9.867 15.25 2.92 1 98.06 82 PHE A O 1
ATOM 638 N N . GLN A 1 83 ? 11.844 14.898 1.979 1 98.5 83 GLN A N 1
ATOM 639 C CA . GLN A 1 83 ? 11.367 15.141 0.621 1 98.5 83 GLN A CA 1
ATOM 640 C C . GLN A 1 83 ? 11.094 13.82 -0.101 1 98.5 83 GLN A C 1
ATOM 642 O O . GLN A 1 83 ? 11.93 12.922 -0.111 1 98.5 83 GLN A O 1
ATOM 647 N N . MET A 1 84 ? 9.938 13.805 -0.693 1 98.5 84 MET A N 1
ATOM 648 C CA . MET A 1 84 ? 9.523 12.547 -1.302 1 98.5 84 MET A CA 1
ATOM 649 C C . MET A 1 84 ? 9.031 12.766 -2.727 1 98.5 84 MET A C 1
ATOM 651 O O . MET A 1 84 ? 8.508 13.836 -3.047 1 98.5 84 MET A O 1
ATOM 655 N N . GLY A 1 85 ? 9.188 11.758 -3.555 1 98.75 85 GLY A N 1
ATOM 656 C CA . GLY A 1 85 ? 8.648 11.688 -4.906 1 98.75 85 GLY A CA 1
ATOM 657 C C . GLY A 1 85 ? 8.172 10.297 -5.285 1 98.75 85 GLY A C 1
ATOM 658 O O . GLY A 1 85 ? 8.172 9.391 -4.453 1 98.75 85 GLY A O 1
ATOM 659 N N . PRO A 1 86 ? 7.785 10.18 -6.535 1 98.88 86 PRO A N 1
ATOM 660 C CA . PRO A 1 86 ? 7.234 8.891 -6.957 1 98.88 86 PRO A CA 1
ATOM 661 C C . PRO A 1 86 ? 8.172 7.723 -6.672 1 98.88 86 PRO A C 1
ATOM 663 O O . PRO A 1 86 ? 9.383 7.82 -6.918 1 98.88 86 PRO A O 1
ATOM 666 N N . GLY A 1 87 ? 7.629 6.656 -6.047 1 98.69 87 GLY A N 1
ATOM 667 C CA . GLY A 1 87 ? 8.422 5.473 -5.766 1 98.69 87 GLY A CA 1
ATOM 668 C C . GLY A 1 87 ? 9.031 5.48 -4.375 1 98.69 87 GLY A C 1
ATOM 669 O O . GLY A 1 87 ? 9.703 4.523 -3.982 1 98.69 87 GLY A O 1
ATOM 670 N N . SER A 1 88 ? 8.797 6.508 -3.627 1 98.56 88 SER A N 1
ATOM 671 C CA . SER A 1 88 ? 9.258 6.555 -2.244 1 98.56 88 SER A CA 1
ATOM 672 C C . SER A 1 88 ? 8.164 6.137 -1.274 1 98.56 88 SER A C 1
ATOM 674 O O . SER A 1 88 ? 6.977 6.312 -1.56 1 98.56 88 SER A O 1
ATOM 676 N N . VAL A 1 89 ? 8.562 5.551 -0.167 1 98.88 89 VAL A N 1
ATOM 677 C CA . VAL A 1 89 ? 7.656 5.215 0.922 1 98.88 89 VAL A CA 1
ATOM 678 C C . VAL A 1 89 ? 8.234 5.703 2.25 1 98.88 89 VAL A C 1
ATOM 680 O O . VAL A 1 89 ? 9.438 5.609 2.479 1 98.88 89 VAL A O 1
ATOM 683 N N . ILE A 1 90 ? 7.395 6.285 3.08 1 98.88 90 ILE A N 1
ATOM 684 C CA . ILE A 1 90 ? 7.785 6.645 4.441 1 98.88 90 ILE A CA 1
ATOM 685 C C . ILE A 1 90 ? 6.965 5.832 5.441 1 98.88 90 ILE A C 1
ATOM 687 O O . ILE A 1 90 ? 5.77 5.613 5.242 1 98.88 90 ILE A O 1
ATOM 691 N N . ARG A 1 91 ? 7.613 5.262 6.445 1 98.88 91 ARG A N 1
ATOM 692 C CA . ARG A 1 91 ? 6.965 4.613 7.578 1 98.88 91 ARG A CA 1
ATOM 693 C C . ARG A 1 91 ? 6.719 5.605 8.711 1 98.88 91 ARG A C 1
ATOM 695 O O . ARG A 1 91 ? 7.652 6.262 9.188 1 98.88 91 ARG A O 1
ATOM 702 N N . ILE A 1 92 ? 5.469 5.723 9.07 1 98.75 92 ILE A N 1
ATOM 703 C CA . ILE A 1 92 ? 5.055 6.578 10.18 1 98.75 92 ILE A CA 1
ATOM 704 C C . ILE A 1 92 ? 4.668 5.719 11.383 1 98.75 92 ILE A C 1
ATOM 706 O O . ILE A 1 92 ? 3.586 5.129 11.406 1 98.75 92 ILE A O 1
ATOM 710 N N . PRO A 1 93 ? 5.508 5.676 12.383 1 98.38 93 PRO A N 1
ATOM 711 C CA . PRO A 1 93 ? 5.211 4.824 13.531 1 98.38 93 PRO A CA 1
ATOM 712 C C . PRO A 1 93 ? 3.951 5.258 14.281 1 98.38 93 PRO A C 1
ATOM 714 O O . PRO A 1 93 ? 3.584 6.434 14.25 1 98.38 93 PRO A O 1
ATOM 717 N N . ARG A 1 94 ? 3.334 4.211 14.883 1 98.25 94 ARG A N 1
ATOM 718 C CA . ARG A 1 94 ? 2.158 4.441 15.711 1 98.25 94 ARG A CA 1
ATOM 719 C C . ARG A 1 94 ? 2.379 5.613 16.656 1 98.25 94 ARG A C 1
ATOM 721 O O . ARG A 1 94 ? 3.416 5.695 17.328 1 98.25 94 ARG A O 1
ATOM 728 N N . GLY A 1 95 ? 1.466 6.59 16.641 1 97.94 95 GLY A N 1
ATOM 729 C CA . GLY A 1 95 ? 1.452 7.664 17.625 1 97.94 95 GLY A CA 1
ATOM 730 C C . GLY A 1 95 ? 2.303 8.852 17.219 1 97.94 95 GLY A C 1
ATOM 731 O O . GLY A 1 95 ? 2.277 9.891 17.875 1 97.94 95 GLY A O 1
ATOM 732 N N . VAL A 1 96 ? 3.078 8.82 16.141 1 98.31 96 VAL A N 1
ATOM 733 C CA . VAL A 1 96 ? 3.982 9.898 15.75 1 98.31 96 VAL A CA 1
ATOM 734 C C . VAL A 1 96 ? 3.219 10.945 14.945 1 98.31 96 VAL A C 1
ATOM 736 O O . VAL A 1 96 ? 2.482 10.609 14.016 1 98.31 96 VAL A O 1
ATOM 739 N N . LYS A 1 97 ? 3.369 12.172 15.289 1 98.06 97 LYS A N 1
ATOM 740 C CA . LYS A 1 97 ? 2.721 13.281 14.594 1 98.06 97 LYS A CA 1
ATOM 741 C C . LYS A 1 97 ? 3.348 13.508 13.219 1 98.06 97 LYS A C 1
ATOM 743 O O . LYS A 1 97 ? 4.57 13.438 13.07 1 98.06 97 LYS A O 1
ATOM 748 N N . HIS A 1 98 ? 2.463 13.766 12.25 1 98.38 98 HIS A N 1
ATOM 749 C CA . HIS A 1 98 ? 2.973 13.938 10.891 1 98.38 98 HIS A CA 1
ATOM 750 C C . HIS A 1 98 ? 1.986 14.719 10.031 1 98.38 98 HIS A C 1
ATOM 752 O O . HIS A 1 98 ? 0.828 14.898 10.414 1 98.38 98 HIS A O 1
ATOM 758 N N . TRP A 1 99 ? 2.426 15.273 8.961 1 98.06 99 TRP A N 1
ATOM 759 C CA . TRP A 1 99 ? 1.64 15.805 7.855 1 98.06 99 TRP A CA 1
ATOM 760 C C . TRP A 1 99 ? 2.391 15.664 6.535 1 98.06 99 TRP A C 1
ATOM 762 O O . TRP A 1 99 ? 3.59 15.375 6.527 1 98.06 99 TRP A O 1
ATOM 772 N N . ALA A 1 100 ? 1.745 15.719 5.48 1 98.75 100 ALA A N 1
ATOM 773 C CA . ALA A 1 100 ? 2.309 15.773 4.133 1 98.75 100 ALA A CA 1
ATOM 774 C C . ALA A 1 100 ? 1.881 17.047 3.408 1 98.75 100 ALA A C 1
ATOM 776 O O . ALA A 1 100 ? 0.695 17.391 3.385 1 98.75 100 ALA A O 1
ATOM 777 N N . ARG A 1 101 ? 2.832 17.719 2.861 1 98.75 101 ARG A N 1
ATOM 778 C CA . ARG A 1 101 ? 2.584 18.906 2.051 1 98.75 101 ARG A CA 1
ATOM 779 C C . ARG A 1 101 ? 2.971 18.672 0.595 1 98.75 101 ARG A C 1
ATOM 781 O O . ARG A 1 101 ? 4.113 18.312 0.302 1 98.75 101 ARG A O 1
ATOM 788 N N . CYS A 1 102 ? 1.98 18.938 -0.286 1 98.94 102 CYS A N 1
ATOM 789 C CA . CYS A 1 102 ? 2.281 18.828 -1.709 1 98.94 102 CYS A CA 1
ATOM 790 C C . CYS A 1 102 ? 3.18 19.969 -2.168 1 98.94 102 CYS A C 1
ATOM 792 O O . CYS A 1 102 ? 2.857 21.141 -1.96 1 98.94 102 CYS A O 1
ATOM 794 N N . THR 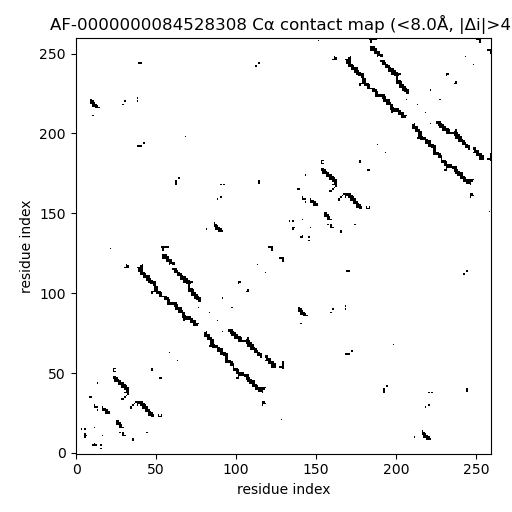A 1 103 ? 4.293 19.625 -2.799 1 98.88 103 THR A N 1
ATOM 795 C CA . THR A 1 103 ? 5.254 20.641 -3.197 1 98.88 103 THR A CA 1
ATOM 796 C C . THR A 1 103 ? 5.332 20.75 -4.715 1 98.88 103 THR A C 1
ATOM 798 O O . THR A 1 103 ? 6.109 21.547 -5.25 1 98.88 103 THR A O 1
ATOM 801 N N . SER A 1 104 ? 4.664 19.938 -5.465 1 98.88 104 SER A N 1
ATOM 802 C CA . SER A 1 104 ? 4.641 20 -6.922 1 98.88 104 SER A CA 1
ATOM 803 C C . SER A 1 104 ? 3.432 20.766 -7.43 1 98.88 104 SER A C 1
ATOM 805 O O . SER A 1 104 ? 2.508 21.062 -6.664 1 98.88 104 SER A O 1
ATOM 807 N N . ASP A 1 105 ? 3.424 21.062 -8.727 1 98.69 105 ASP A N 1
ATOM 808 C CA . ASP A 1 105 ? 2.322 21.766 -9.367 1 98.69 105 ASP A CA 1
ATOM 809 C C . ASP A 1 105 ? 1.149 20.828 -9.648 1 98.69 105 ASP A C 1
ATOM 811 O O . ASP A 1 105 ? 0.03 21.297 -9.891 1 98.69 105 ASP A O 1
ATOM 815 N N . GLU A 1 106 ? 1.384 19.609 -9.719 1 98.75 106 GLU A N 1
ATOM 816 C CA . GLU A 1 106 ? 0.335 18.594 -9.781 1 98.75 106 GLU A CA 1
ATOM 817 C C . GLU A 1 106 ? 0.035 18.016 -8.398 1 98.75 106 GLU A C 1
ATOM 819 O O . GLU A 1 106 ? 0.894 18.031 -7.516 1 98.75 106 GLU A O 1
ATOM 824 N N . PRO A 1 107 ? -1.122 17.531 -8.18 1 98.88 107 PRO A N 1
ATOM 825 C CA . PRO A 1 107 ? -1.448 16.969 -6.871 1 98.88 107 PRO A CA 1
ATOM 826 C C . PRO A 1 107 ? -0.529 15.812 -6.484 1 98.88 107 PRO A C 1
ATOM 828 O O . PRO A 1 107 ? -0.111 15.039 -7.348 1 98.88 107 PRO A O 1
ATOM 831 N N . LEU A 1 108 ? -0.222 15.773 -5.191 1 98.94 108 LEU A N 1
ATOM 832 C CA . LEU A 1 108 ? 0.364 14.562 -4.637 1 98.94 108 LEU A CA 1
ATOM 833 C C . LEU A 1 108 ? -0.655 13.43 -4.621 1 98.94 108 LEU A C 1
ATOM 835 O O . LEU A 1 108 ? -1.77 13.594 -4.121 1 98.94 108 LEU A O 1
ATOM 839 N N . ARG A 1 109 ? -0.335 12.281 -5.199 1 98.94 109 ARG A N 1
ATOM 840 C CA . ARG A 1 109 ? -1.102 11.047 -5.047 1 98.94 109 ARG A CA 1
ATOM 841 C C . ARG A 1 109 ? -0.272 9.969 -4.363 1 98.94 109 ARG A C 1
ATOM 843 O O . ARG A 1 109 ? 0.885 9.742 -4.723 1 98.94 109 ARG A O 1
ATOM 850 N N . ALA A 1 110 ? -0.872 9.391 -3.352 1 98.94 110 ALA A N 1
ATOM 851 C CA . ALA A 1 110 ? -0.146 8.359 -2.611 1 98.94 110 ALA A CA 1
ATOM 852 C C . ALA A 1 110 ? -1.083 7.238 -2.166 1 98.94 110 ALA A C 1
ATOM 854 O O . ALA A 1 110 ? -2.26 7.48 -1.888 1 98.94 110 ALA A O 1
ATOM 855 N N . VAL A 1 111 ? -0.569 6.031 -2.158 1 98.94 111 VAL A N 1
ATOM 856 C CA . VAL A 1 111 ? -1.218 4.93 -1.456 1 98.94 111 VAL A CA 1
ATOM 857 C C . VAL A 1 111 ? -0.864 4.984 0.029 1 98.94 111 VAL A C 1
ATOM 859 O O . VAL A 1 111 ? 0.302 5.164 0.389 1 98.94 111 VAL A O 1
ATOM 862 N N . ILE A 1 112 ? -1.858 4.891 0.878 1 98.94 112 ILE A N 1
ATOM 863 C CA . ILE A 1 112 ? -1.636 4.875 2.32 1 98.94 112 ILE A CA 1
ATOM 864 C C . ILE A 1 112 ? -2.156 3.564 2.908 1 98.94 112 ILE A C 1
ATOM 866 O O . ILE A 1 112 ? -3.283 3.152 2.621 1 98.94 112 ILE A O 1
ATOM 870 N N . ALA A 1 113 ? -1.329 2.9 3.65 1 99 113 ALA A N 1
ATOM 871 C CA . ALA A 1 113 ? -1.649 1.623 4.285 1 99 113 ALA A CA 1
ATOM 872 C C . ALA A 1 113 ? -1.461 1.697 5.797 1 99 113 ALA A C 1
ATOM 874 O O . ALA A 1 113 ? -0.472 2.254 6.277 1 99 113 ALA A O 1
ATOM 875 N N . PHE A 1 114 ? -2.406 1.147 6.547 1 98.94 114 PHE A N 1
ATOM 876 C CA . PHE A 1 114 ? -2.375 1.184 8.008 1 98.94 114 PHE A CA 1
ATOM 877 C C . PHE A 1 114 ? -2.412 -0.226 8.586 1 98.94 114 PHE A C 1
ATOM 879 O O . PHE A 1 114 ? -3.098 -1.102 8.055 1 98.94 114 PHE A O 1
ATOM 886 N N . SER A 1 115 ? -1.764 -0.422 9.727 1 98.94 115 SER A N 1
ATOM 887 C CA . SER A 1 115 ? -1.583 -1.749 10.305 1 98.94 115 SER A CA 1
ATOM 888 C C . SER A 1 115 ? -2.803 -2.17 11.117 1 98.94 115 SER A C 1
ATOM 890 O O . SER A 1 115 ? -2.775 -3.191 11.805 1 98.94 115 SER A O 1
ATOM 892 N N . ALA A 1 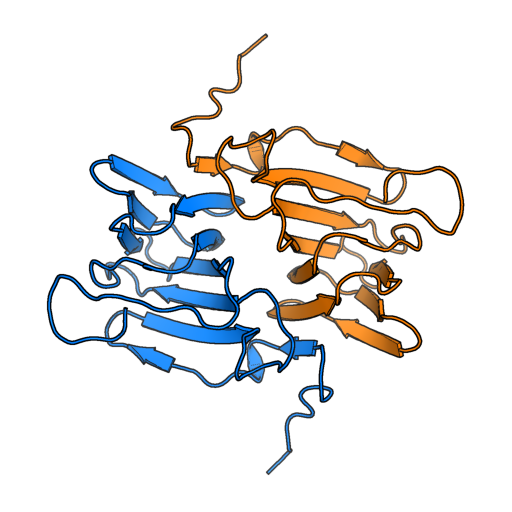116 ? -3.861 -1.396 11.047 1 98.88 116 ALA A N 1
ATOM 893 C CA . ALA A 1 116 ? -5.125 -1.735 11.695 1 98.88 116 ALA A CA 1
ATOM 894 C C . ALA A 1 116 ? -6.297 -1.559 10.734 1 98.88 116 ALA A C 1
ATOM 896 O O . ALA A 1 116 ? -6.289 -0.655 9.891 1 98.88 116 ALA A O 1
ATOM 897 N N .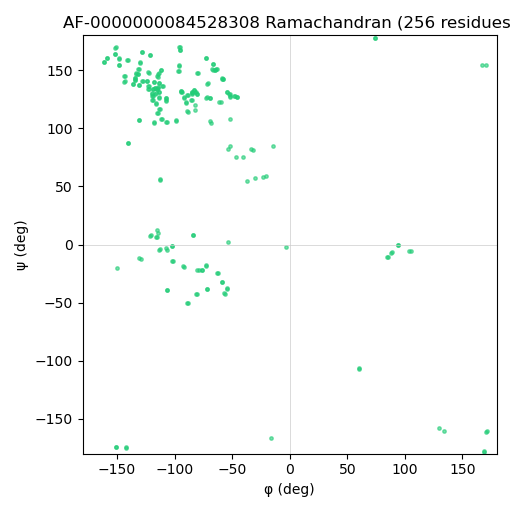 PRO A 1 117 ? -7.324 -2.412 10.891 1 98.69 117 PRO A N 1
ATOM 898 C CA . PRO A 1 117 ? -8.492 -2.266 10.023 1 98.69 117 PRO A CA 1
ATOM 899 C C . PRO A 1 117 ? -9.391 -1.1 10.43 1 98.69 117 PRO A C 1
ATOM 901 O O . PRO A 1 117 ? -10.219 -0.643 9.633 1 98.69 117 PRO A O 1
ATOM 904 N N . ASP A 1 118 ? -9.258 -0.707 11.695 1 98.56 118 ASP A N 1
ATOM 905 C CA . ASP A 1 118 ? -10.055 0.379 12.266 1 98.56 118 ASP A CA 1
ATOM 906 C C . ASP A 1 118 ? -9.172 1.587 12.586 1 98.56 118 ASP A C 1
ATOM 908 O O . ASP A 1 118 ? -9.227 2.117 13.703 1 98.56 118 ASP A O 1
ATOM 912 N N . ARG A 1 119 ? -8.492 2.033 11.57 1 97.81 119 ARG A N 1
ATOM 913 C CA . ARG A 1 119 ? -7.574 3.158 11.719 1 97.81 119 ARG A CA 1
ATOM 914 C C . ARG A 1 119 ? -8.234 4.309 12.469 1 97.81 119 ARG A C 1
ATOM 916 O O . ARG A 1 119 ? -9.336 4.734 12.109 1 97.81 119 ARG A O 1
ATOM 923 N N . ARG A 1 120 ? -7.559 4.762 13.508 1 97.5 120 ARG A N 1
ATOM 924 C CA . ARG A 1 120 ? -7.973 5.945 14.25 1 97.5 120 ARG A CA 1
ATOM 925 C C . ARG A 1 120 ? -6.988 7.094 14.047 1 97.5 120 ARG A C 1
ATOM 927 O O . ARG A 1 120 ? -5.805 6.859 13.797 1 97.5 120 ARG A O 1
ATOM 934 N N . ALA A 1 121 ? -7.52 8.32 14.125 1 97.12 121 ALA A N 1
ATOM 935 C CA . ALA A 1 121 ? -6.68 9.5 13.953 1 97.12 121 ALA A CA 1
ATOM 936 C C . ALA A 1 121 ? -6.977 10.547 15.023 1 97.12 121 ALA A C 1
ATOM 938 O O . ALA A 1 121 ? -8.125 10.711 15.445 1 97.12 121 ALA A O 1
ATOM 939 N N . ILE A 1 122 ? -5.969 11.195 15.492 1 96.62 122 ILE A N 1
ATOM 940 C CA . ILE A 1 122 ? -6.059 12.359 16.359 1 96.62 122 ILE A CA 1
ATOM 941 C C . ILE A 1 122 ? -5.547 13.602 15.633 1 96.62 122 ILE A C 1
ATOM 943 O O . ILE A 1 122 ? -4.402 13.633 15.172 1 96.62 122 ILE A O 1
ATOM 947 N N . ASN A 1 123 ? -6.383 14.602 15.398 1 96.38 123 ASN A N 1
ATOM 948 C CA . ASN A 1 123 ? -5.992 15.891 14.828 1 96.38 123 ASN A CA 1
ATOM 949 C C . ASN A 1 123 ? -5.395 16.812 15.891 1 96.38 123 ASN A C 1
ATOM 951 O O . ASN A 1 123 ? -6.027 17.078 16.906 1 96.38 123 ASN A O 1
ATOM 955 N N . HIS A 1 124 ? -4.223 17.375 15.609 1 96.5 124 HIS A N 1
ATOM 956 C CA . HIS A 1 124 ? -3.529 18.156 16.609 1 96.5 124 HIS A CA 1
ATOM 957 C C . HIS A 1 124 ? -3.6 19.641 16.297 1 96.5 124 HIS A C 1
ATOM 959 O O . HIS A 1 124 ? -2.951 20.453 16.953 1 96.5 124 HIS A O 1
ATOM 965 N N . GLU A 1 125 ? -4.133 20.109 15.234 1 91.44 125 GLU A N 1
ATOM 966 C CA . GLU A 1 125 ? -4.234 21.5 14.836 1 91.44 125 GLU A CA 1
ATOM 967 C C . GLU A 1 125 ? -5.688 21.969 14.805 1 91.44 125 GLU A C 1
ATOM 969 O O . GLU A 1 125 ? -5.996 23.031 14.25 1 91.44 125 GLU A O 1
ATOM 974 N N . GLY A 1 126 ? -6.52 21.375 15.211 1 76.31 126 GLY A N 1
ATOM 975 C CA . GLY A 1 126 ? -7.902 21.812 15.227 1 76.31 126 GLY A CA 1
ATOM 976 C C . GLY A 1 126 ? -8.875 20.75 14.75 1 76.31 126 GLY A C 1
ATOM 977 O O . GLY A 1 126 ? -8.555 19.562 14.766 1 76.31 126 GLY A O 1
ATOM 978 N N . GLU A 1 127 ? -10.094 21.281 14.359 1 63.09 127 GLU A N 1
ATOM 979 C CA . GLU A 1 127 ? -11.195 20.453 13.883 1 63.09 127 GLU A CA 1
ATOM 980 C C . GLU A 1 127 ? -11.031 20.109 12.406 1 63.09 127 GLU A C 1
ATOM 982 O O . GLU A 1 127 ? -10.422 20.859 11.648 1 63.09 127 GLU A O 1
ATOM 987 N N . GLY A 1 128 ? -10.867 19 12.008 1 60.19 128 GLY A N 1
ATOM 988 C CA . GLY A 1 128 ? -10.836 18.484 10.641 1 60.19 128 GLY A CA 1
ATOM 989 C C . GLY A 1 128 ? -10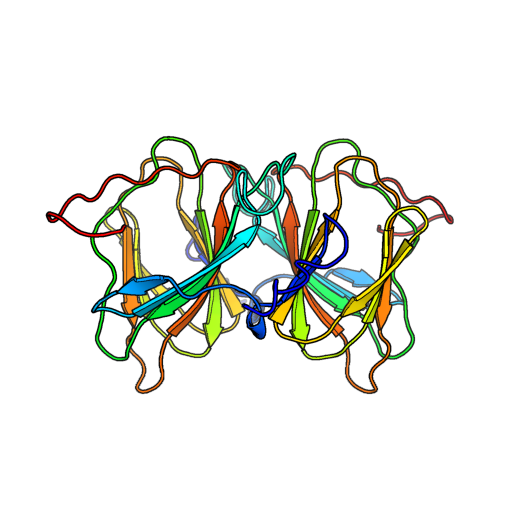.383 17.047 10.555 1 60.19 128 GLY A C 1
ATOM 990 O O . GLY A 1 128 ? -9.969 16.453 11.562 1 60.19 128 GLY A O 1
ATOM 991 N N . SER A 1 129 ? -10.875 16.453 9.438 1 57.34 129 SER A N 1
ATOM 992 C CA . SER A 1 129 ? -10.555 15.047 9.25 1 57.34 129 SER A CA 1
ATOM 993 C C . SER A 1 129 ? -9.062 14.852 8.961 1 57.34 129 SER A C 1
ATOM 995 O O . SER A 1 129 ? -8.492 15.547 8.117 1 57.34 129 SER A O 1
ATOM 997 N N . ALA A 1 130 ? -8.352 14.305 10.172 1 62.59 130 ALA A N 1
ATOM 998 C CA . ALA A 1 130 ? -7.012 13.797 9.883 1 62.59 130 ALA A CA 1
ATOM 999 C C . ALA A 1 130 ? -7.066 12.414 9.25 1 62.59 130 ALA A C 1
ATOM 1001 O O . ALA A 1 130 ? -7.988 11.641 9.523 1 62.59 130 ALA A O 1
ATOM 1002 N N . MET B 1 1 ? 31.891 0.153 -2.438 1 20.33 1 MET B N 1
ATOM 1003 C CA . MET B 1 1 ? 30.578 -0.473 -2.275 1 20.33 1 MET B CA 1
ATOM 1004 C C . MET B 1 1 ? 29.578 0.511 -1.683 1 20.33 1 MET B C 1
ATOM 1006 O O . MET B 1 1 ? 29.781 1.022 -0.58 1 20.33 1 MET B O 1
ATOM 1010 N N . SER B 1 2 ? 29.078 1.484 -2.471 1 23.5 2 SER B N 1
ATOM 1011 C CA . SER B 1 2 ? 28.391 2.719 -2.104 1 23.5 2 SER B CA 1
ATOM 1012 C C . SER B 1 2 ? 27.203 2.439 -1.195 1 23.5 2 SER B C 1
ATOM 1014 O O . SER B 1 2 ? 26.297 1.681 -1.561 1 23.5 2 SER B O 1
ATOM 1016 N N . GLU B 1 3 ? 27.391 2.283 0.05 1 26.47 3 GLU B N 1
ATOM 1017 C CA . GLU B 1 3 ? 26.453 2 1.132 1 26.47 3 GLU B CA 1
ATOM 1018 C C . GLU B 1 3 ? 25.172 2.799 0.965 1 26.47 3 GLU B C 1
ATOM 1020 O O . GLU B 1 3 ? 25.188 4.027 0.881 1 26.47 3 GLU B O 1
ATOM 1025 N N . THR B 1 4 ? 24.375 2.355 0.052 1 31.88 4 THR B N 1
ATOM 1026 C CA . THR B 1 4 ? 23.109 3.014 -0.234 1 31.88 4 THR B CA 1
ATOM 1027 C C . THR B 1 4 ? 22.516 3.6 1.038 1 31.88 4 THR B C 1
ATOM 1029 O O . THR B 1 4 ? 22.312 2.887 2.023 1 31.88 4 THR B O 1
ATOM 1032 N N . ILE B 1 5 ? 22.984 4.684 1.335 1 31.7 5 ILE B N 1
ATOM 1033 C CA . ILE B 1 5 ? 22.438 5.441 2.453 1 31.7 5 ILE B CA 1
ATOM 1034 C C . ILE B 1 5 ? 20.953 5.133 2.609 1 31.7 5 ILE B C 1
ATOM 1036 O O . ILE B 1 5 ? 20.156 5.449 1.726 1 31.7 5 ILE B O 1
ATOM 1040 N N . GLN B 1 6 ? 20.438 3.852 2.795 1 37.91 6 GLN B N 1
ATOM 1041 C CA . GLN B 1 6 ? 19.156 3.736 3.482 1 37.91 6 GLN B CA 1
ATOM 1042 C C . GLN B 1 6 ? 18.859 4.988 4.305 1 37.91 6 GLN B C 1
ATOM 1044 O O . GLN B 1 6 ? 19.562 5.289 5.262 1 37.91 6 GLN B O 1
ATOM 1049 N N . ALA B 1 7 ? 18.797 6.051 3.744 1 44.53 7 ALA B N 1
ATOM 1050 C CA . ALA B 1 7 ? 18.469 7.277 4.469 1 44.53 7 ALA B CA 1
ATOM 1051 C C . ALA B 1 7 ? 17.859 6.969 5.832 1 44.53 7 ALA B C 1
ATOM 1053 O O . ALA B 1 7 ? 17.469 5.828 6.098 1 44.53 7 ALA B O 1
ATOM 1054 N N . ALA B 1 8 ? 17.188 8.133 6.555 1 55.88 8 ALA B N 1
ATOM 1055 C CA . ALA B 1 8 ? 16.609 8.227 7.895 1 55.88 8 ALA B CA 1
ATOM 1056 C C . ALA B 1 8 ? 15.609 7.098 8.141 1 55.88 8 ALA B C 1
ATOM 1058 O O . ALA B 1 8 ? 15.016 6.57 7.199 1 55.88 8 ALA B O 1
ATOM 1059 N N . GLY B 1 9 ? 15.898 6.047 8.984 1 84.44 9 GLY B N 1
ATOM 1060 C CA . GLY B 1 9 ? 15.289 4.855 9.547 1 84.44 9 GLY B CA 1
ATOM 1061 C C . GLY B 1 9 ? 13.836 4.688 9.156 1 84.44 9 GLY B C 1
ATOM 1062 O O . GLY B 1 9 ? 13.305 3.576 9.164 1 84.44 9 GLY B O 1
ATOM 1063 N N . TYR B 1 10 ? 13.305 5.758 8.352 1 96.69 10 TYR B N 1
ATOM 1064 C CA . TYR B 1 10 ? 11.867 5.672 8.156 1 96.69 10 TYR B CA 1
ATOM 1065 C C . TYR B 1 10 ? 11.508 5.82 6.68 1 96.69 10 TYR B C 1
ATOM 1067 O O . TYR B 1 10 ? 10.367 5.543 6.281 1 96.69 10 TYR B O 1
ATOM 1075 N N . LEU B 1 11 ? 12.469 6.262 5.703 1 98.25 11 LEU B N 1
ATOM 1076 C CA . LEU B 1 11 ? 12.211 6.539 4.293 1 98.25 11 LEU B CA 1
ATOM 1077 C C . LEU B 1 11 ? 12.953 5.547 3.402 1 98.25 11 LEU B C 1
ATOM 1079 O O . LEU B 1 11 ? 14.117 5.238 3.646 1 98.25 11 LEU B O 1
ATOM 1083 N N . ALA B 1 12 ? 12.312 5.023 2.395 1 98.5 12 ALA B N 1
ATOM 1084 C CA . ALA B 1 12 ? 12.93 4.195 1.363 1 98.5 12 ALA B CA 1
ATOM 1085 C C . ALA B 1 12 ? 12.477 4.625 -0.029 1 98.5 12 ALA B C 1
ATOM 1087 O O . ALA B 1 12 ? 11.359 5.117 -0.201 1 98.5 12 ALA B O 1
ATOM 1088 N N . ARG B 1 13 ? 13.32 4.5 -0.975 1 98.19 13 ARG B N 1
ATOM 1089 C CA . ARG B 1 13 ? 13.016 4.73 -2.383 1 98.19 13 ARG B CA 1
ATOM 1090 C C . ARG B 1 13 ? 13.195 3.455 -3.197 1 98.19 13 ARG B C 1
ATOM 1092 O O . ARG B 1 13 ? 14.172 2.727 -3.021 1 98.19 13 ARG B O 1
ATOM 1099 N N . GLN B 1 14 ? 12.164 3.232 -4.055 1 98.25 14 GLN B N 1
ATOM 1100 C CA . GLN B 1 14 ? 12.258 2.023 -4.867 1 98.25 14 GLN B CA 1
ATOM 1101 C C . GLN B 1 14 ? 13.57 1.978 -5.641 1 98.25 14 GLN B C 1
ATOM 1103 O O . GLN B 1 14 ? 14.203 0.921 -5.75 1 98.25 14 GLN B O 1
ATOM 1108 N N . ALA B 1 15 ? 14.023 3.082 -6.117 1 97 15 ALA B N 1
ATOM 1109 C CA . ALA B 1 15 ? 15.227 3.17 -6.941 1 97 15 ALA B CA 1
ATOM 1110 C C . ALA B 1 15 ? 16.469 2.727 -6.16 1 97 15 ALA B C 1
ATOM 1112 O O . ALA B 1 15 ? 17.453 2.289 -6.75 1 97 15 ALA B O 1
ATOM 1113 N N . ASP B 1 16 ? 16.422 2.82 -4.836 1 96.69 16 ASP B N 1
ATOM 1114 C CA . ASP B 1 16 ? 17.562 2.486 -3.988 1 96.69 16 ASP B CA 1
ATOM 1115 C C . ASP B 1 16 ? 17.391 1.115 -3.342 1 96.69 16 ASP B C 1
ATOM 1117 O O . ASP B 1 16 ? 18.219 0.697 -2.525 1 96.69 16 ASP B O 1
ATOM 1121 N N . THR B 1 17 ? 16.281 0.453 -3.602 1 98.06 17 THR B N 1
ATOM 1122 C CA . THR B 1 17 ? 15.969 -0.838 -3.004 1 98.06 17 THR B CA 1
ATOM 1123 C C . THR B 1 17 ? 16.516 -1.98 -3.855 1 98.06 17 THR B C 1
ATOM 1125 O O . THR B 1 17 ? 16.281 -2.025 -5.066 1 98.06 17 THR B O 1
ATOM 1128 N N . PRO B 1 18 ? 17.266 -2.912 -3.25 1 97.12 18 PRO B N 1
ATOM 1129 C CA . PRO B 1 18 ? 17.766 -4.047 -4.023 1 97.12 18 PRO B CA 1
ATOM 1130 C C . PRO B 1 18 ? 16.656 -4.855 -4.684 1 97.12 18 PRO B C 1
ATOM 1132 O O . PRO B 1 18 ? 15.594 -5.062 -4.082 1 97.12 18 PRO B O 1
ATOM 1135 N N . GLU B 1 19 ? 16.938 -5.297 -5.852 1 97.69 19 GLU B N 1
ATOM 1136 C CA . GLU B 1 19 ? 15.992 -6.121 -6.598 1 97.69 19 GLU B CA 1
ATOM 1137 C C . GLU B 1 19 ? 16.078 -7.582 -6.172 1 97.69 19 GLU B C 1
ATOM 1139 O O . GLU B 1 19 ? 17.172 -8.117 -5.988 1 97.69 19 GLU B O 1
ATOM 1144 N N . VAL B 1 20 ? 15 -8.156 -5.945 1 97.62 20 VAL B N 1
ATOM 1145 C CA . VAL B 1 20 ? 14.898 -9.617 -5.895 1 97.62 20 VAL B CA 1
ATOM 1146 C C . VAL B 1 20 ? 14.359 -10.141 -7.223 1 97.62 20 VAL B C 1
ATOM 1148 O O . VAL B 1 20 ? 13.156 -10.039 -7.492 1 97.62 20 VAL B O 1
ATOM 1151 N N . ARG B 1 21 ? 15.219 -10.766 -8.031 1 97.12 21 ARG B N 1
ATOM 1152 C CA . ARG B 1 21 ? 14.852 -11.156 -9.383 1 97.12 21 ARG B CA 1
ATOM 1153 C C . ARG B 1 21 ? 14.359 -12.602 -9.422 1 97.12 21 ARG B C 1
ATOM 1155 O O . ARG B 1 21 ? 14.969 -13.484 -8.82 1 97.12 21 ARG B O 1
ATOM 1162 N N . GLU B 1 22 ? 13.242 -12.773 -10.055 1 95.62 22 GLU B N 1
ATOM 1163 C CA . GLU B 1 22 ? 12.648 -14.078 -10.359 1 95.62 22 GLU B CA 1
ATOM 1164 C C . GLU B 1 22 ? 12.453 -14.25 -11.867 1 95.62 22 GLU B C 1
ATOM 1166 O O . GLU B 1 22 ? 12.508 -13.281 -12.625 1 95.62 22 GLU 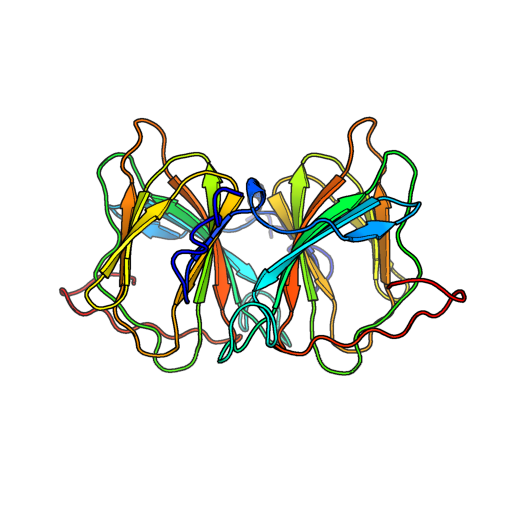B O 1
ATOM 1171 N N . ALA B 1 23 ? 12.258 -15.461 -12.273 1 95.38 23 ALA B N 1
ATOM 1172 C CA . ALA B 1 23 ? 12 -15.727 -13.68 1 95.38 23 ALA B CA 1
ATOM 1173 C C . ALA B 1 23 ? 10.758 -14.977 -14.164 1 95.38 23 ALA B C 1
ATOM 1175 O O . ALA B 1 23 ? 10.703 -14.516 -15.305 1 95.38 23 ALA B O 1
ATOM 1176 N N . TRP B 1 24 ? 9.852 -14.836 -13.258 1 97 24 TRP B N 1
ATOM 1177 C CA . TRP B 1 24 ? 8.547 -14.305 -13.633 1 97 24 TRP B CA 1
ATOM 1178 C C . TRP B 1 24 ? 8.5 -12.789 -13.461 1 97 24 TRP B C 1
ATOM 1180 O O . TRP B 1 24 ? 7.582 -12.125 -13.953 1 97 24 TRP B O 1
ATOM 1190 N N . GLY B 1 25 ? 9.445 -12.219 -12.672 1 98 25 GLY B N 1
ATOM 1191 C CA . GLY B 1 25 ? 9.398 -10.797 -12.391 1 98 25 GLY B CA 1
ATOM 1192 C C . GLY B 1 25 ? 10.383 -10.367 -11.328 1 98 25 GLY B C 1
ATOM 1193 O O . GLY B 1 25 ? 11.438 -10.984 -11.164 1 98 25 GLY B O 1
ATOM 1194 N N . THR B 1 26 ? 10.125 -9.211 -10.773 1 98.31 26 THR B N 1
ATOM 1195 C CA . THR B 1 26 ? 11.031 -8.602 -9.812 1 98.31 26 THR B CA 1
ATOM 1196 C C . THR B 1 26 ? 10.266 -8.078 -8.602 1 98.31 26 THR B C 1
ATOM 1198 O O . THR B 1 26 ? 9.156 -7.559 -8.734 1 98.31 26 THR B O 1
ATOM 1201 N N . LEU B 1 27 ? 10.891 -8.211 -7.387 1 98.25 27 LEU B N 1
ATOM 1202 C CA . LEU B 1 27 ? 10.352 -7.664 -6.148 1 98.25 27 LEU B CA 1
ATOM 1203 C C . LEU B 1 27 ? 11.297 -6.621 -5.559 1 98.25 27 LEU B C 1
ATOM 1205 O O . LEU B 1 27 ? 12.516 -6.758 -5.652 1 98.25 27 LEU B O 1
ATOM 1209 N N . PHE B 1 28 ? 10.75 -5.562 -5.043 1 98.62 28 PHE B N 1
ATOM 1210 C CA . PHE B 1 28 ? 11.438 -4.555 -4.238 1 98.62 28 PHE B CA 1
ATOM 1211 C C . PHE B 1 28 ? 10.844 -4.492 -2.836 1 98.62 28 PHE B C 1
ATOM 1213 O O . PHE B 1 28 ? 9.742 -3.979 -2.646 1 98.62 28 PHE B O 1
ATOM 1220 N N . TRP B 1 29 ? 11.539 -5.027 -1.854 1 98.56 29 TRP B N 1
ATOM 1221 C CA . TRP B 1 29 ? 11.078 -4.953 -0.473 1 98.56 29 TRP B CA 1
ATOM 1222 C C . TRP B 1 29 ? 11.578 -3.684 0.205 1 98.56 29 TRP B C 1
ATOM 1224 O O . TRP B 1 29 ? 12.781 -3.539 0.454 1 98.56 29 TRP B O 1
ATOM 1234 N N . MET B 1 30 ? 10.68 -2.84 0.529 1 98.69 30 MET B N 1
ATOM 1235 C CA . MET B 1 30 ? 11.07 -1.504 0.969 1 98.69 30 MET B CA 1
ATOM 1236 C C . MET B 1 30 ? 10.883 -1.353 2.477 1 98.69 30 MET B C 1
ATOM 1238 O O . MET B 1 30 ? 11.68 -0.687 3.139 1 98.69 30 MET B O 1
ATOM 1242 N N . VAL B 1 31 ? 9.828 -1.895 3.053 1 98.75 31 VAL B N 1
ATOM 1243 C CA . VAL B 1 31 ? 9.531 -1.866 4.48 1 98.75 31 VAL B CA 1
ATOM 1244 C C . VAL B 1 31 ? 9.344 -3.291 5 1 98.75 31 VAL B C 1
ATOM 1246 O O . VAL B 1 31 ? 8.742 -4.129 4.328 1 98.75 31 VAL B O 1
ATOM 1249 N N . GLY B 1 32 ? 9.781 -3.562 6.07 1 98.56 32 GLY B N 1
ATOM 1250 C CA . GLY B 1 32 ? 9.656 -4.828 6.773 1 98.56 32 GLY B CA 1
ATOM 1251 C C . GLY B 1 32 ? 10.547 -4.926 7.996 1 98.56 32 GLY B C 1
ATOM 1252 O O . GLY B 1 32 ? 11.25 -3.973 8.336 1 98.56 32 GLY B O 1
ATOM 1253 N N . GLU B 1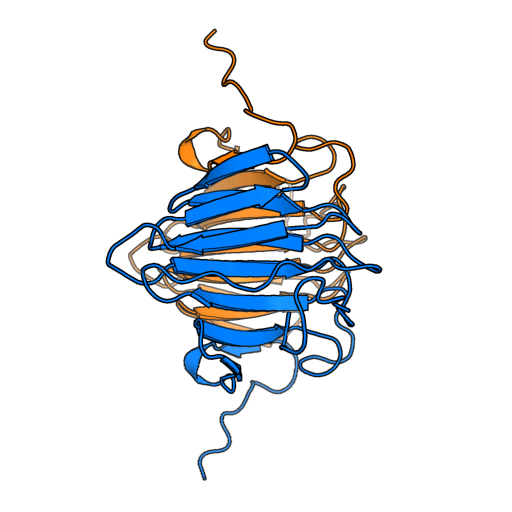 33 ? 10.484 -6.094 8.641 1 97.69 33 GLU B N 1
ATOM 1254 C CA . GLU B 1 33 ? 11.258 -6.305 9.852 1 97.69 33 GLU B CA 1
ATOM 1255 C C . GLU B 1 33 ? 12.742 -6.07 9.609 1 97.69 33 GLU B C 1
ATOM 1257 O O . GLU B 1 33 ? 13.43 -5.465 10.438 1 97.69 33 GLU B O 1
ATOM 1262 N N . LYS B 1 34 ? 13.227 -6.559 8.484 1 96.31 34 LYS B N 1
ATOM 1263 C CA . LYS B 1 34 ? 14.648 -6.438 8.172 1 96.31 34 LYS B CA 1
ATOM 1264 C C . LYS B 1 34 ? 14.977 -5.059 7.609 1 96.31 34 LYS B C 1
ATOM 1266 O O . LYS B 1 34 ? 15.977 -4.449 7.988 1 96.31 34 LYS B O 1
ATOM 1271 N N . GLU B 1 35 ? 14.164 -4.543 6.746 1 97.19 35 GLU B N 1
ATOM 1272 C CA . GLU B 1 35 ? 14.422 -3.299 6.027 1 97.19 35 GLU B CA 1
ATOM 1273 C C . GLU B 1 35 ? 14.297 -2.092 6.957 1 97.19 35 GLU B C 1
ATOM 1275 O O . GLU B 1 35 ? 15.031 -1.112 6.809 1 97.19 35 GLU B O 1
ATOM 1280 N N . MET B 1 36 ? 13.25 -2.154 7.918 1 97.56 36 MET B N 1
ATOM 1281 C CA . MET B 1 36 ? 13 -1.097 8.891 1 97.56 36 MET B CA 1
ATOM 1282 C C . MET B 1 36 ? 12.633 -1.686 10.25 1 97.56 36 MET B C 1
ATOM 1284 O O . MET B 1 36 ? 11.445 -1.806 10.578 1 97.56 36 MET B O 1
ATOM 1288 N N . PRO B 1 37 ? 13.664 -1.956 11.016 1 96.56 37 PRO B N 1
ATOM 1289 C CA . PRO B 1 37 ? 13.359 -2.531 12.328 1 96.56 37 PRO B CA 1
ATOM 1290 C C . PRO B 1 37 ? 12.336 -1.709 13.117 1 96.56 37 PRO B C 1
ATOM 1292 O O . PRO B 1 37 ? 12.438 -0.48 13.172 1 96.56 37 PRO B O 1
ATOM 1295 N N . GLY B 1 38 ? 11.297 -2.412 13.625 1 97.06 38 GLY B N 1
ATOM 1296 C CA . GLY B 1 38 ? 10.211 -1.76 14.344 1 97.06 38 GLY B CA 1
ATOM 1297 C C . GLY B 1 38 ? 8.945 -1.634 13.523 1 97.06 38 GLY B C 1
ATOM 1298 O O . GLY B 1 38 ? 7.895 -1.262 14.047 1 97.06 38 GLY B O 1
ATOM 1299 N N . ALA B 1 39 ? 9.031 -2.012 12.266 1 98.56 39 ALA B N 1
ATOM 1300 C CA . ALA B 1 39 ? 7.855 -1.945 11.398 1 98.56 39 ALA B CA 1
ATOM 1301 C C . ALA B 1 39 ? 6.773 -2.906 11.883 1 98.56 39 ALA B C 1
ATOM 1303 O O . ALA B 1 39 ? 7.074 -3.973 12.422 1 98.56 39 ALA B O 1
ATOM 1304 N N . GLU B 1 40 ? 5.516 -2.508 11.617 1 98.75 40 GLU B N 1
ATOM 1305 C CA . GLU B 1 40 ? 4.371 -3.363 11.914 1 98.75 40 GLU B CA 1
ATOM 1306 C C . GLU B 1 40 ? 3.85 -4.047 10.656 1 98.75 40 GLU B C 1
ATOM 1308 O O . GLU B 1 40 ? 3.053 -4.984 10.734 1 98.75 40 GLU B O 1
ATOM 1313 N N . GLN B 1 41 ? 4.281 -3.555 9.547 1 98.88 41 GLN B N 1
ATOM 1314 C CA . GLN B 1 41 ? 3.834 -4.023 8.242 1 98.88 41 GLN B CA 1
ATOM 1315 C C . GLN B 1 41 ? 5.023 -4.355 7.34 1 98.88 41 GLN B C 1
ATOM 1317 O O . GLN B 1 41 ? 6.168 -4.066 7.688 1 98.88 41 GLN B O 1
ATOM 1322 N N . THR B 1 42 ? 4.781 -5.039 6.27 1 98.88 42 THR B N 1
ATOM 1323 C CA . THR B 1 42 ? 5.68 -5.156 5.129 1 98.88 42 THR B CA 1
ATOM 1324 C C . THR B 1 42 ? 5.113 -4.43 3.914 1 98.88 42 THR B C 1
ATOM 1326 O O . THR B 1 42 ? 3.91 -4.5 3.648 1 98.88 42 THR B O 1
ATOM 1329 N N . LEU B 1 43 ? 5.914 -3.693 3.205 1 98.94 43 LEU B N 1
ATOM 1330 C CA . LEU B 1 43 ? 5.512 -3.082 1.942 1 98.94 43 LEU B CA 1
ATOM 1331 C C . LEU B 1 43 ? 6.605 -3.242 0.891 1 98.94 43 LEU B C 1
ATOM 1333 O O . LEU B 1 43 ? 7.789 -3.057 1.186 1 98.94 43 LEU B O 1
ATOM 1337 N N . GLY B 1 44 ? 6.176 -3.557 -0.309 1 98.81 44 GLY B N 1
ATOM 1338 C CA . GLY B 1 44 ? 7.07 -3.6 -1.455 1 98.81 44 GLY B CA 1
ATOM 1339 C C . GLY B 1 44 ? 6.375 -3.279 -2.766 1 98.81 44 GLY B C 1
ATOM 1340 O O . GLY B 1 44 ? 5.227 -2.828 -2.773 1 98.81 44 GLY B O 1
ATOM 1341 N N . VAL B 1 45 ? 7.109 -3.412 -3.822 1 98.88 45 VAL B N 1
ATOM 1342 C CA . VAL B 1 45 ? 6.598 -3.324 -5.188 1 98.88 45 VAL B CA 1
ATOM 1343 C C . VAL B 1 45 ? 6.922 -4.613 -5.941 1 98.88 45 VAL B C 1
ATOM 1345 O O . VAL B 1 45 ? 8.031 -5.145 -5.832 1 98.88 45 VAL B O 1
ATOM 1348 N N . VAL B 1 46 ? 5.945 -5.105 -6.617 1 98.81 46 VAL B N 1
ATOM 1349 C CA . VAL B 1 46 ? 6.156 -6.273 -7.469 1 98.81 46 VAL B CA 1
ATOM 1350 C C . VAL B 1 46 ? 5.969 -5.887 -8.938 1 98.81 46 VAL B C 1
ATOM 1352 O O . VAL B 1 46 ? 5.086 -5.094 -9.266 1 98.81 46 VAL B O 1
ATOM 1355 N N . GLU B 1 47 ? 6.781 -6.383 -9.734 1 98.81 47 GLU B N 1
ATOM 1356 C CA . GLU B 1 47 ? 6.645 -6.34 -11.188 1 98.81 47 GLU B CA 1
ATOM 1357 C C . GLU B 1 47 ? 6.566 -7.742 -11.781 1 98.81 47 GLU B C 1
ATOM 1359 O O . GLU B 1 47 ? 7.434 -8.578 -11.523 1 98.81 47 GLU B O 1
ATOM 1364 N N . ILE B 1 48 ? 5.555 -7.992 -12.492 1 98.81 48 ILE B N 1
ATOM 1365 C CA . ILE B 1 48 ? 5.398 -9.281 -13.156 1 98.81 48 ILE B CA 1
ATOM 1366 C C . ILE B 1 48 ? 5.473 -9.094 -14.672 1 98.81 48 ILE B C 1
ATOM 1368 O O . ILE B 1 48 ? 4.766 -8.25 -15.234 1 98.81 48 ILE B O 1
ATOM 1372 N N . LYS B 1 49 ? 6.277 -9.891 -15.352 1 98.81 49 LYS B N 1
ATOM 1373 C CA . LYS B 1 49 ? 6.5 -9.781 -16.797 1 98.81 49 LYS B CA 1
ATOM 1374 C C . LYS B 1 49 ? 5.234 -10.133 -17.562 1 98.81 49 LYS B C 1
ATOM 1376 O O . LYS B 1 49 ? 4.438 -10.961 -17.125 1 98.81 49 LYS B O 1
ATOM 1381 N N . PRO B 1 50 ? 5.113 -9.5 -18.75 1 98.88 50 PRO B N 1
ATOM 1382 C CA . PRO B 1 50 ? 3.957 -9.828 -19.594 1 98.88 50 PRO B CA 1
ATOM 1383 C C . PRO B 1 50 ? 3.803 -11.336 -19.812 1 98.88 50 PRO B C 1
ATOM 1385 O O . PRO B 1 50 ? 4.773 -12.008 -20.156 1 98.88 50 PRO B O 1
ATOM 1388 N N . GLY B 1 51 ? 2.596 -11.781 -19.5 1 98.69 51 GLY B N 1
ATOM 1389 C CA . GLY B 1 51 ? 2.281 -13.18 -19.75 1 98.69 51 GLY B CA 1
ATOM 1390 C C . GLY B 1 51 ? 2.705 -14.094 -18.609 1 98.69 51 GLY B C 1
ATOM 1391 O O . GLY B 1 51 ? 2.299 -15.258 -18.562 1 98.69 51 GLY B O 1
ATOM 1392 N N . GLN B 1 52 ? 3.477 -13.594 -17.656 1 98.38 52 GLN B N 1
ATOM 1393 C CA . GLN B 1 52 ? 4.012 -14.422 -16.578 1 98.38 52 GLN B CA 1
ATOM 1394 C C . GLN B 1 52 ? 3.123 -14.352 -15.344 1 98.38 52 GLN B C 1
ATOM 1396 O O . GLN B 1 52 ? 2.203 -13.531 -15.281 1 98.38 52 GLN B O 1
ATOM 1401 N N . ARG B 1 53 ? 3.367 -15.234 -14.453 1 97.38 53 ARG B N 1
ATOM 1402 C CA . ARG B 1 53 ? 2.639 -15.359 -13.195 1 97.38 53 ARG B CA 1
ATOM 1403 C C . ARG B 1 53 ? 3.572 -15.766 -12.062 1 97.38 53 ARG B C 1
ATOM 1405 O O . ARG B 1 53 ? 4.477 -16.578 -12.25 1 97.38 53 ARG B O 1
ATOM 1412 N N . ASN B 1 54 ? 3.352 -15.172 -10.867 1 97.06 54 ASN B N 1
ATOM 1413 C CA . ASN B 1 54 ? 4.055 -15.727 -9.719 1 97.06 54 ASN B CA 1
ATOM 1414 C C . ASN B 1 54 ? 3.461 -17.062 -9.297 1 97.06 54 ASN B C 1
ATOM 1416 O O . ASN B 1 54 ? 2.35 -17.422 -9.703 1 97.06 54 ASN B O 1
ATOM 1420 N N . PRO B 1 55 ? 4.215 -17.859 -8.547 1 96.69 55 PRO B N 1
ATOM 1421 C CA . PRO B 1 55 ? 3.715 -19.188 -8.172 1 96.69 55 PRO B CA 1
ATOM 1422 C C . PRO B 1 55 ? 2.51 -19.125 -7.234 1 96.69 55 PRO B C 1
ATOM 1424 O O . PRO B 1 55 ? 2.346 -18.141 -6.504 1 96.69 55 PRO B O 1
ATOM 1427 N N . LEU B 1 56 ? 1.747 -20.203 -7.297 1 97.25 56 LEU B N 1
ATOM 1428 C CA . LEU B 1 56 ? 0.686 -20.344 -6.305 1 97.25 56 LEU B CA 1
ATOM 1429 C C . LEU B 1 56 ? 1.261 -20.375 -4.895 1 97.25 56 LEU B C 1
ATOM 1431 O O . LEU B 1 56 ? 2.094 -21.234 -4.574 1 97.25 56 LEU B O 1
ATOM 1435 N N . HIS B 1 57 ? 0.836 -19.469 -4.023 1 98.19 57 HIS B N 1
ATOM 1436 C CA . HIS B 1 57 ? 1.388 -19.375 -2.676 1 98.19 57 HIS B CA 1
ATOM 1437 C C . HIS B 1 57 ? 0.361 -18.812 -1.699 1 98.19 57 HIS B C 1
ATOM 1439 O O . HIS B 1 57 ? -0.746 -18.438 -2.098 1 98.19 57 HIS B O 1
ATOM 1445 N N . SER B 1 58 ? 0.662 -18.891 -0.445 1 97.88 58 SER B N 1
ATOM 1446 C CA . SER B 1 58 ? -0.132 -18.312 0.635 1 97.88 58 SER B CA 1
ATOM 1447 C C . SER B 1 58 ? 0.758 -17.703 1.71 1 97.88 58 SER B C 1
ATOM 1449 O O . SER B 1 58 ? 1.97 -17.922 1.725 1 97.88 58 SER B O 1
ATOM 1451 N N . HIS B 1 59 ? 0.208 -16.828 2.457 1 98.31 59 HIS B N 1
ATOM 1452 C CA . HIS B 1 59 ? 0.888 -16.234 3.602 1 98.31 59 HIS B CA 1
ATOM 1453 C C . HIS B 1 59 ? 0.25 -16.688 4.914 1 98.31 59 HIS B C 1
ATOM 1455 O O . HIS B 1 59 ? -0.84 -16.219 5.266 1 98.31 59 HIS B O 1
ATOM 1461 N N . PRO B 1 60 ? 0.903 -17.547 5.699 1 98.12 60 PRO B N 1
ATOM 1462 C CA . PRO B 1 60 ? 0.277 -18.125 6.891 1 98.12 60 PRO B CA 1
ATOM 1463 C C . PRO B 1 60 ? 0.141 -17.125 8.031 1 98.12 60 PRO B C 1
ATOM 1465 O O . PRO B 1 60 ? -0.681 -17.328 8.93 1 98.12 60 PRO B O 1
ATOM 1468 N N . ASN B 1 61 ? 0.869 -16.016 8.031 1 98.69 61 ASN B N 1
ATOM 1469 C CA . ASN B 1 61 ? 0.906 -15.164 9.219 1 98.69 61 ASN B CA 1
ATOM 1470 C C . ASN B 1 61 ? 0.412 -13.75 8.914 1 98.69 61 ASN B C 1
ATOM 1472 O O . ASN B 1 61 ? 0.58 -12.836 9.719 1 98.69 61 ASN B O 1
ATOM 1476 N N . CYS B 1 62 ? -0.143 -13.562 7.629 1 98.75 62 CYS B N 1
ATOM 1477 C CA . CYS B 1 62 ? -0.559 -12.188 7.344 1 98.75 62 CYS B CA 1
ATOM 1478 C C . CYS B 1 62 ? -1.534 -12.148 6.176 1 98.75 62 CYS B C 1
ATOM 1480 O O . CYS B 1 62 ? -1.593 -13.086 5.375 1 98.75 62 CYS B O 1
ATOM 1482 N N . GLU B 1 63 ? -2.291 -11.086 6.164 1 98.69 63 GLU B N 1
ATOM 1483 C CA . GLU B 1 63 ? -3.049 -10.625 5.004 1 98.69 63 GLU B CA 1
ATOM 1484 C C . GLU B 1 63 ? -2.156 -9.875 4.023 1 98.69 63 GLU B C 1
ATOM 1486 O O . GLU B 1 63 ? -1.173 -9.25 4.426 1 98.69 63 GLU B O 1
ATOM 1491 N N . GLU B 1 64 ? -2.488 -10 2.74 1 98.88 64 GLU B N 1
ATOM 1492 C CA . GLU B 1 64 ? -1.834 -9.211 1.7 1 98.88 64 GLU B CA 1
ATOM 1493 C C . GLU B 1 64 ? -2.836 -8.32 0.972 1 98.88 64 GLU B C 1
ATOM 1495 O O . GLU B 1 64 ? -3.949 -8.75 0.665 1 98.88 64 GLU B O 1
ATOM 1500 N N . LEU B 1 65 ? -2.535 -7.094 0.764 1 98.94 65 LEU B N 1
ATOM 1501 C CA . LEU B 1 65 ? -3.215 -6.18 -0.148 1 98.94 65 LEU B CA 1
ATOM 1502 C C . LEU B 1 65 ? -2.357 -5.902 -1.379 1 98.94 65 LEU B C 1
ATOM 1504 O O . LEU B 1 65 ? -1.177 -5.57 -1.256 1 98.94 65 LEU B O 1
ATOM 1508 N N . LEU B 1 66 ? -2.875 -6.105 -2.564 1 98.94 66 LEU B N 1
ATOM 1509 C CA . LEU B 1 66 ? -2.189 -5.824 -3.82 1 98.94 66 LEU B CA 1
ATOM 1510 C C . LEU B 1 66 ? -2.898 -4.715 -4.59 1 98.94 66 LEU B C 1
ATOM 1512 O O . LEU B 1 66 ? -4.055 -4.867 -4.988 1 98.94 66 LEU B O 1
ATOM 1516 N N . PHE B 1 67 ? -2.27 -3.58 -4.734 1 99 67 PHE B N 1
ATOM 1517 C CA . PHE B 1 67 ? -2.781 -2.4 -5.418 1 99 67 PHE B CA 1
ATOM 1518 C C . PHE B 1 67 ? -2.076 -2.201 -6.754 1 99 67 PHE B C 1
ATOM 1520 O O . PHE B 1 67 ? -0.861 -2 -6.797 1 99 67 PHE B O 1
ATOM 1527 N N . VAL B 1 68 ? -2.803 -2.127 -7.855 1 98.94 68 VAL B N 1
ATOM 1528 C CA . VAL B 1 68 ? -2.215 -2.096 -9.188 1 98.94 68 VAL B CA 1
ATOM 1529 C C . VAL B 1 68 ? -1.851 -0.659 -9.562 1 98.94 68 VAL B C 1
ATOM 1531 O O . VAL B 1 68 ? -2.699 0.236 -9.508 1 98.94 68 VAL B O 1
ATOM 1534 N N . LEU B 1 69 ? -0.599 -0.516 -9.898 1 98.88 69 LEU B N 1
ATOM 1535 C CA . LEU B 1 69 ? -0.092 0.774 -10.352 1 98.88 69 LEU B CA 1
ATOM 1536 C C . LEU B 1 69 ? -0.25 0.918 -11.859 1 98.88 69 LEU B C 1
ATOM 1538 O O . LEU B 1 69 ? -0.712 1.954 -12.344 1 98.88 69 LEU B O 1
ATOM 1542 N N . SER B 1 70 ? 0.176 -0.038 -12.562 1 98.88 70 SER B N 1
ATOM 1543 C CA . SER B 1 70 ? 0.121 -0.086 -14.016 1 98.88 70 SER B CA 1
ATOM 1544 C C . SER B 1 70 ? 0.054 -1.523 -14.523 1 98.88 70 SER B C 1
ATOM 1546 O O . SER B 1 70 ? 0.375 -2.461 -13.789 1 98.88 70 SER B O 1
ATOM 1548 N N . GLY B 1 71 ? -0.338 -1.71 -15.812 1 98.88 71 GLY B N 1
ATOM 1549 C CA . GLY B 1 71 ? -0.586 -3.037 -16.359 1 98.88 71 GLY B CA 1
ATOM 1550 C C . GLY B 1 71 ? -1.884 -3.648 -15.859 1 98.88 71 GLY B C 1
ATOM 1551 O O . GLY B 1 71 ? -2.672 -2.984 -15.18 1 98.88 71 GLY B O 1
ATOM 1552 N N . THR B 1 72 ? -2.133 -4.84 -16.391 1 98.94 72 THR B N 1
ATOM 1553 C CA . THR B 1 72 ? -3.332 -5.562 -15.977 1 98.94 72 THR B CA 1
ATOM 1554 C C . THR B 1 72 ? -2.988 -6.996 -15.578 1 98.94 72 THR B C 1
ATOM 1556 O O . THR B 1 72 ? -1.935 -7.512 -15.953 1 98.94 72 THR B O 1
ATOM 1559 N N . CYS B 1 73 ? -3.857 -7.59 -14.742 1 98.81 73 CYS B N 1
ATOM 1560 C CA . CYS B 1 73 ? -3.615 -8.977 -14.359 1 98.81 73 CYS B CA 1
ATOM 1561 C C . CYS B 1 73 ? -4.93 -9.711 -14.117 1 98.81 73 CYS B C 1
ATOM 1563 O O . CYS B 1 73 ? -5.973 -9.086 -13.938 1 98.81 73 CYS B O 1
ATOM 1565 N N . GLU B 1 74 ? -4.855 -10.93 -14.281 1 98.81 74 GLU B N 1
ATOM 1566 C CA . GLU B 1 74 ? -5.77 -11.891 -13.664 1 98.81 74 GLU B CA 1
ATOM 1567 C C . GLU B 1 74 ? -5.234 -12.383 -12.32 1 98.81 74 GLU B C 1
ATOM 1569 O O . GLU B 1 74 ? -4.07 -12.758 -12.211 1 98.81 74 GLU B O 1
ATOM 1574 N N . HIS B 1 75 ? -6.055 -12.25 -11.32 1 98.62 75 HIS B N 1
ATOM 1575 C CA . HIS B 1 75 ? -5.648 -12.656 -9.977 1 98.62 75 HIS B CA 1
ATOM 1576 C C . HIS B 1 75 ? -6.508 -13.805 -9.469 1 98.62 75 HIS B C 1
ATOM 1578 O O . HIS B 1 75 ? -7.734 -13.688 -9.391 1 98.62 75 HIS B O 1
ATOM 1584 N N . LEU B 1 76 ? -5.863 -14.891 -9.141 1 98.06 76 LEU B N 1
ATOM 1585 C CA . LEU B 1 76 ? -6.559 -15.977 -8.461 1 98.06 76 LEU B CA 1
ATOM 1586 C C . LEU B 1 76 ? -6.594 -15.742 -6.953 1 98.06 76 LEU B C 1
ATOM 1588 O O . LEU B 1 76 ? -5.57 -15.43 -6.344 1 98.06 76 LEU B O 1
ATOM 1592 N N . LEU B 1 77 ? -7.727 -15.867 -6.441 1 98.19 77 LEU B N 1
ATOM 1593 C CA . LEU B 1 77 ? -7.957 -15.828 -5 1 98.19 77 LEU B CA 1
ATOM 1594 C C . LEU B 1 77 ? -8.82 -17 -4.559 1 98.19 77 LEU B C 1
ATOM 1596 O O . LEU B 1 77 ? -10.039 -16.984 -4.75 1 98.19 77 LEU B O 1
ATOM 1600 N N . GLY B 1 78 ? -8.125 -17.938 -3.895 1 96.75 78 GLY B N 1
ATOM 1601 C CA . GLY B 1 78 ? -8.844 -19.172 -3.646 1 96.75 78 GLY B CA 1
ATOM 1602 C C . GLY B 1 78 ? -9.305 -19.875 -4.918 1 96.75 78 GLY B C 1
ATOM 1603 O O . GLY B 1 78 ? -8.484 -20.328 -5.715 1 96.75 78 GLY B O 1
ATOM 1604 N N . ASP B 1 79 ? -10.648 -19.766 -5.121 1 95.06 79 ASP B N 1
ATOM 1605 C CA . ASP B 1 79 ? -11.211 -20.453 -6.285 1 95.06 79 ASP B CA 1
ATOM 1606 C C . ASP B 1 79 ? -11.797 -19.438 -7.273 1 95.06 79 ASP B C 1
ATOM 1608 O O . ASP B 1 79 ? -12.422 -19.828 -8.258 1 95.06 79 ASP B O 1
ATOM 1612 N N . GLU B 1 80 ? -11.586 -18.219 -6.984 1 96 80 GLU B N 1
ATOM 1613 C CA . GLU B 1 80 ? -12.148 -17.172 -7.828 1 96 80 GLU B CA 1
ATOM 1614 C C . GLU B 1 80 ? -11.047 -16.391 -8.531 1 96 80 GLU B C 1
ATOM 1616 O O . GLU B 1 80 ? -9.945 -16.234 -8 1 96 80 GLU B O 1
ATOM 1621 N N . THR B 1 81 ? -11.359 -15.969 -9.695 1 97.25 81 THR B N 1
ATOM 1622 C CA . THR B 1 81 ? -10.422 -15.125 -10.43 1 97.25 81 THR B CA 1
ATOM 1623 C C . THR B 1 81 ? -10.992 -13.719 -10.617 1 97.25 81 THR B C 1
ATOM 1625 O O . THR B 1 81 ? -12.195 -13.555 -10.836 1 97.25 81 THR B O 1
ATOM 1628 N N . PHE B 1 82 ? -10.18 -12.758 -10.562 1 97.88 82 PHE B N 1
ATOM 1629 C CA . PHE B 1 82 ? -10.539 -11.352 -10.703 1 97.88 82 PHE B CA 1
ATOM 1630 C C . PHE B 1 82 ? -9.68 -10.68 -11.766 1 97.88 82 PHE B C 1
ATOM 1632 O O . PHE B 1 82 ? -8.484 -10.953 -11.875 1 97.88 82 PHE B O 1
ATOM 1639 N N . GLN B 1 83 ? -10.273 -9.828 -12.547 1 98.38 83 GLN B N 1
ATOM 1640 C CA . GLN B 1 83 ? -9.531 -8.969 -13.461 1 98.38 83 GLN B CA 1
ATOM 1641 C C . GLN B 1 83 ? -9.242 -7.613 -12.828 1 98.38 83 GLN B C 1
ATOM 1643 O O . GLN B 1 83 ? -10.148 -6.961 -12.305 1 98.38 83 GLN B O 1
ATOM 1648 N N . MET B 1 84 ? -8 -7.246 -12.961 1 98.38 84 MET B N 1
ATOM 1649 C CA . MET B 1 84 ? -7.594 -6.023 -12.281 1 98.38 84 MET B CA 1
ATOM 1650 C C . MET B 1 84 ? -6.82 -5.105 -13.219 1 98.38 84 MET B C 1
ATOM 1652 O O . MET B 1 84 ? -6.148 -5.574 -14.141 1 98.38 84 MET B O 1
ATOM 1656 N N . GLY B 1 85 ? -6.914 -3.812 -12.969 1 98.75 85 GLY B N 1
ATOM 1657 C CA . GLY B 1 85 ? -6.141 -2.773 -13.625 1 98.75 85 GLY B CA 1
ATOM 1658 C C . GLY B 1 85 ? -5.73 -1.651 -12.688 1 98.75 85 GLY B C 1
ATOM 1659 O O . GLY B 1 85 ? -5.965 -1.727 -11.484 1 98.75 85 GLY B O 1
ATOM 1660 N N . PRO B 1 86 ? -5.121 -0.645 -13.281 1 98.88 86 PRO B N 1
ATOM 1661 C CA . PRO B 1 86 ? -4.617 0.438 -12.43 1 98.88 86 PRO B CA 1
ATOM 1662 C C . PRO B 1 86 ? -5.695 1.033 -11.531 1 98.88 86 PRO B C 1
ATOM 1664 O O . PRO B 1 86 ? -6.816 1.271 -11.977 1 98.88 86 PRO B O 1
ATOM 1667 N N . GLY B 1 87 ? -5.375 1.165 -10.227 1 98.69 87 GLY B N 1
ATOM 1668 C CA . GLY B 1 87 ? -6.309 1.76 -9.289 1 98.69 87 GLY B CA 1
ATOM 1669 C C . GLY B 1 87 ? -7.168 0.735 -8.57 1 98.69 87 GLY B C 1
ATOM 1670 O O . GLY B 1 87 ? -7.988 1.089 -7.723 1 98.69 87 GLY B O 1
ATOM 1671 N N . SER B 1 88 ? -6.984 -0.513 -8.867 1 98.44 88 SER B N 1
ATOM 1672 C CA . SER B 1 88 ? -7.699 -1.571 -8.156 1 98.44 88 SER B CA 1
ATOM 1673 C C . SER B 1 88 ? -6.844 -2.164 -7.043 1 98.44 88 SER B C 1
ATOM 1675 O O . SER B 1 88 ? -5.613 -2.16 -7.129 1 98.44 88 SER B O 1
ATOM 1677 N N . VAL B 1 89 ? -7.496 -2.621 -6 1 98.88 89 VAL B N 1
ATOM 1678 C CA . VAL B 1 89 ? -6.844 -3.336 -4.906 1 98.88 89 VAL B CA 1
ATOM 1679 C C . VAL B 1 89 ? -7.609 -4.617 -4.598 1 98.88 89 VAL B C 1
ATOM 1681 O O . VAL B 1 89 ? -8.844 -4.633 -4.621 1 98.88 89 VAL B O 1
ATOM 1684 N N . ILE B 1 90 ? -6.891 -5.699 -4.375 1 98.88 90 ILE B N 1
ATOM 1685 C CA . ILE B 1 90 ? -7.488 -6.941 -3.902 1 98.88 90 ILE B CA 1
ATOM 1686 C C . ILE B 1 90 ? -6.953 -7.277 -2.514 1 98.88 90 ILE B C 1
ATOM 1688 O O . ILE B 1 90 ? -5.766 -7.094 -2.236 1 98.88 90 ILE B O 1
ATOM 1692 N N . ARG B 1 91 ? -7.824 -7.641 -1.592 1 98.88 91 ARG B N 1
ATOM 1693 C CA . ARG B 1 91 ? -7.461 -8.172 -0.281 1 98.88 91 ARG B CA 1
ATOM 1694 C C . ARG B 1 91 ? -7.344 -9.688 -0.319 1 98.88 91 ARG B C 1
ATOM 1696 O O . ARG B 1 91 ? -8.289 -10.383 -0.71 1 98.88 91 ARG B O 1
ATOM 1703 N N . ILE B 1 92 ? -6.188 -10.156 0.051 1 98.75 92 ILE B N 1
ATOM 1704 C CA . ILE B 1 92 ? -5.91 -11.586 0.133 1 98.75 92 ILE B CA 1
ATOM 1705 C C . ILE B 1 92 ? -5.836 -12.016 1.597 1 98.75 92 ILE B C 1
ATOM 1707 O O . ILE B 1 92 ? -4.832 -11.766 2.271 1 98.75 92 ILE B O 1
ATOM 1711 N N . PRO B 1 93 ? -6.848 -12.68 2.074 1 98.38 93 PRO B N 1
ATOM 1712 C CA . PRO B 1 93 ? -6.852 -13.062 3.488 1 98.38 93 PRO B CA 1
ATOM 1713 C C . PRO B 1 93 ? -5.723 -14.023 3.842 1 98.38 93 PRO B C 1
ATOM 1715 O O . PRO B 1 93 ? -5.246 -14.766 2.979 1 98.38 93 PRO B O 1
ATOM 1718 N N . ARG B 1 94 ? -5.324 -13.898 5.129 1 98.25 94 ARG B N 1
ATOM 1719 C CA . ARG B 1 94 ? -4.309 -14.797 5.672 1 98.25 94 ARG B CA 1
ATOM 1720 C C . ARG B 1 94 ? -4.598 -16.25 5.293 1 98.25 94 ARG B C 1
ATOM 1722 O O . ARG B 1 94 ? -5.727 -16.719 5.434 1 98.25 94 ARG B O 1
ATOM 1729 N N . GLY B 1 95 ? -3.605 -16.922 4.703 1 97.94 95 GLY B N 1
ATOM 1730 C CA . GLY B 1 95 ? -3.676 -18.359 4.461 1 97.94 95 GLY B CA 1
ATOM 1731 C C . GLY B 1 95 ? -4.324 -18.703 3.135 1 97.94 95 GLY B C 1
ATOM 1732 O O . GLY B 1 95 ? -4.32 -19.875 2.727 1 97.94 95 GLY B O 1
ATOM 1733 N N . VAL B 1 96 ? -4.891 -17.781 2.367 1 98.25 96 VAL B N 1
ATOM 1734 C CA . VAL B 1 96 ? -5.602 -18.078 1.129 1 98.25 96 VAL B CA 1
ATOM 1735 C C . VAL B 1 96 ? -4.605 -18.172 -0.027 1 98.25 96 VAL B C 1
ATOM 1737 O O . VAL B 1 96 ? -3.742 -17.312 -0.187 1 98.25 96 VAL B O 1
ATOM 1740 N N . LYS B 1 97 ? -4.707 -19.203 -0.802 1 98.06 97 LYS B N 1
ATOM 1741 C CA . LYS B 1 97 ? -3.84 -19.406 -1.958 1 98.06 97 LYS B CA 1
ATOM 1742 C C . LYS B 1 97 ? -4.176 -18.422 -3.08 1 98.06 97 LYS B C 1
ATOM 1744 O O . LYS B 1 97 ? -5.348 -18.156 -3.348 1 98.06 97 LYS B O 1
ATOM 1749 N N . HIS B 1 98 ? -3.111 -17.922 -3.699 1 98.38 98 HIS B N 1
ATOM 1750 C CA . HIS B 1 98 ? -3.34 -16.938 -4.75 1 98.38 98 HIS B CA 1
ATOM 1751 C C . HIS B 1 98 ? -2.143 -16.844 -5.691 1 98.38 98 HIS B C 1
ATOM 1753 O O . HIS B 1 98 ? -1.063 -17.359 -5.379 1 98.38 98 HIS B O 1
ATOM 1759 N N . TRP B 1 99 ? -2.32 -16.328 -6.852 1 98.06 99 TRP B N 1
ATOM 1760 C CA . TRP B 1 99 ? -1.296 -15.883 -7.789 1 98.06 99 TRP B CA 1
ATOM 1761 C C . TRP B 1 99 ? -1.796 -14.703 -8.617 1 98.06 99 TRP B C 1
ATOM 1763 O O . TRP B 1 99 ? -2.994 -14.406 -8.625 1 98.06 99 TRP B O 1
ATOM 1773 N N . ALA B 1 100 ? -0.957 -13.977 -9.172 1 98.75 100 ALA B N 1
ATOM 1774 C CA . ALA B 1 100 ? -1.25 -12.914 -10.133 1 98.75 100 ALA B CA 1
ATOM 1775 C C . ALA B 1 100 ? -0.58 -13.188 -11.477 1 98.75 100 ALA B C 1
ATOM 1777 O O . ALA B 1 100 ? 0.615 -13.492 -11.531 1 98.75 100 ALA B O 1
ATOM 1778 N N . ARG B 1 101 ? -1.347 -13.102 -12.508 1 98.75 101 ARG B N 1
ATOM 1779 C CA . ARG B 1 101 ? -0.844 -13.234 -13.875 1 98.75 101 ARG B CA 1
ATOM 1780 C C . ARG B 1 101 ? -0.972 -11.922 -14.641 1 98.75 101 ARG B C 1
ATOM 1782 O O . ARG B 1 101 ? -2.068 -11.375 -14.758 1 98.75 101 ARG B O 1
ATOM 1789 N N . CYS B 1 102 ? 0.185 -11.508 -15.203 1 98.94 102 CYS B N 1
ATOM 1790 C CA . CYS B 1 102 ? 0.147 -10.305 -16.031 1 98.94 102 CYS B CA 1
ATOM 1791 C C . CYS B 1 102 ? -0.542 -10.586 -17.359 1 98.94 102 CYS B C 1
ATOM 1793 O O . CYS B 1 102 ? -0.158 -11.508 -18.078 1 98.94 102 CYS B O 1
ATOM 1795 N N . THR B 1 103 ? -1.545 -9.781 -17.672 1 98.88 103 THR B N 1
ATOM 1796 C CA . THR B 1 103 ? -2.314 -10.023 -18.891 1 98.88 103 THR B CA 1
ATOM 1797 C C . THR B 1 103 ? -2.1 -8.906 -19.906 1 98.88 103 THR B C 1
ATOM 1799 O O . THR B 1 103 ? -2.686 -8.922 -20.984 1 98.88 103 THR B O 1
ATOM 1802 N N . SER B 1 104 ? -1.389 -7.875 -19.609 1 98.88 104 SER B N 1
ATOM 1803 C CA . SER B 1 104 ? -1.086 -6.785 -20.516 1 98.88 104 SER B CA 1
ATOM 1804 C C . SER B 1 104 ? 0.262 -6.992 -21.203 1 98.88 104 SER B C 1
ATOM 1806 O O . SER B 1 104 ? 1.046 -7.852 -20.797 1 98.88 104 SER B O 1
ATOM 1808 N N . ASP B 1 105 ? 0.547 -6.16 -22.203 1 98.69 105 ASP B N 1
ATOM 1809 C CA . ASP B 1 105 ? 1.81 -6.219 -22.938 1 98.69 105 ASP B CA 1
ATOM 1810 C C . ASP B 1 105 ? 2.928 -5.527 -22.172 1 98.69 105 ASP B C 1
ATOM 1812 O O . ASP B 1 105 ? 4.109 -5.727 -22.453 1 98.69 105 ASP B O 1
ATOM 1816 N N . GLU B 1 106 ? 2.6 -4.684 -21.312 1 98.75 106 GLU B N 1
ATOM 1817 C CA . GLU B 1 106 ? 3.547 -4.094 -20.359 1 98.75 106 GLU B CA 1
ATOM 1818 C C . GLU B 1 106 ? 3.527 -4.824 -19.031 1 98.75 106 GLU B C 1
ATOM 1820 O O . GLU B 1 106 ? 2.523 -5.445 -18.672 1 98.75 106 GLU B O 1
ATOM 1825 N N . PRO B 1 107 ? 4.574 -4.793 -18.297 1 98.88 107 PRO B N 1
ATOM 1826 C CA . PRO B 1 107 ? 4.598 -5.48 -17 1 98.88 107 PRO B CA 1
ATOM 1827 C C . PRO B 1 107 ? 3.516 -4.977 -16.047 1 98.88 107 PRO B C 1
ATOM 1829 O O . PRO B 1 107 ? 3.193 -3.785 -16.047 1 98.88 107 PRO B O 1
ATOM 1832 N N . LEU B 1 108 ? 2.971 -5.926 -15.297 1 98.94 108 LEU B N 1
ATOM 1833 C CA . LEU B 1 108 ? 2.184 -5.539 -14.133 1 98.94 108 LEU B CA 1
ATOM 1834 C C . LEU B 1 108 ? 3.074 -4.938 -13.047 1 98.94 108 LEU B C 1
ATOM 1836 O O . LEU B 1 108 ? 4.082 -5.535 -12.664 1 98.94 108 LEU B O 1
ATOM 1840 N N . ARG B 1 109 ? 2.768 -3.74 -12.57 1 98.94 109 ARG B N 1
ATOM 1841 C CA . ARG B 1 109 ? 3.379 -3.156 -11.383 1 98.94 109 ARG B CA 1
ATOM 1842 C C . ARG B 1 109 ? 2.342 -2.938 -10.289 1 98.94 109 ARG B C 1
ATOM 1844 O O . ARG B 1 109 ? 1.257 -2.412 -10.547 1 98.94 109 ARG B O 1
ATOM 1851 N N . ALA B 1 110 ? 2.682 -3.412 -9.109 1 98.94 110 ALA B N 1
ATOM 1852 C CA . ALA B 1 110 ? 1.739 -3.275 -8.008 1 98.94 110 ALA B CA 1
ATOM 1853 C C . ALA B 1 110 ? 2.471 -3.006 -6.691 1 98.94 110 ALA B C 1
ATOM 1855 O O . ALA B 1 110 ? 3.59 -3.48 -6.488 1 98.94 110 ALA B O 1
ATOM 1856 N N . VAL B 1 111 ? 1.865 -2.207 -5.852 1 98.94 111 VAL B N 1
ATOM 1857 C CA . VAL B 1 111 ? 2.27 -2.123 -4.449 1 98.94 111 VAL B CA 1
ATOM 1858 C C . VAL B 1 111 ? 1.646 -3.273 -3.662 1 98.94 111 VAL B C 1
ATOM 1860 O O . VAL B 1 111 ? 0.455 -3.557 -3.803 1 98.94 111 VAL B O 1
ATOM 1863 N N . ILE B 1 112 ? 2.449 -3.963 -2.889 1 98.94 112 ILE B N 1
ATOM 1864 C CA . ILE B 1 112 ? 1.956 -5.047 -2.047 1 98.94 112 ILE B CA 1
ATOM 1865 C C . ILE B 1 112 ? 2.234 -4.73 -0.58 1 98.94 112 ILE B C 1
ATOM 1867 O O . ILE B 1 112 ? 3.354 -4.359 -0.22 1 98.94 112 ILE B O 1
ATOM 1871 N N . ALA B 1 113 ? 1.22 -4.812 0.224 1 99 113 ALA B N 1
ATOM 1872 C CA . ALA B 1 113 ? 1.299 -4.531 1.655 1 99 113 ALA B CA 1
ATOM 1873 C C . ALA B 1 113 ? 0.84 -5.734 2.477 1 99 113 ALA B C 1
ATOM 1875 O O . ALA B 1 113 ? -0.166 -6.367 2.148 1 99 113 ALA B O 1
ATOM 1876 N N . PHE B 1 114 ? 1.569 -6.055 3.533 1 98.94 114 PHE B N 1
ATOM 1877 C CA . PHE B 1 114 ? 1.271 -7.203 4.383 1 98.94 114 PHE B CA 1
ATOM 1878 C C . PHE B 1 114 ? 1.073 -6.77 5.828 1 98.94 114 PHE B C 1
ATOM 1880 O O . PHE B 1 114 ? 1.763 -5.871 6.312 1 98.94 114 PHE B O 1
ATOM 1887 N N . SER B 1 115 ? 0.212 -7.477 6.551 1 98.94 115 SER B N 1
ATOM 1888 C CA . SER B 1 115 ? -0.196 -7.078 7.895 1 98.94 115 SER B CA 1
ATOM 1889 C C . SER B 1 115 ? 0.81 -7.547 8.938 1 98.94 115 SER B C 1
ATOM 1891 O O . SER B 1 115 ? 0.563 -7.43 10.141 1 98.94 115 SER B O 1
ATOM 1893 N N . ALA B 1 116 ? 1.923 -8.07 8.508 1 98.88 116 ALA B N 1
ATOM 1894 C CA . ALA B 1 116 ? 3.008 -8.469 9.398 1 98.88 116 ALA B CA 1
ATOM 1895 C C . ALA B 1 116 ? 4.352 -7.941 8.898 1 98.88 116 ALA B C 1
ATOM 1897 O O . ALA B 1 116 ? 4.578 -7.844 7.695 1 98.88 116 ALA B O 1
ATOM 1898 N N . PRO B 1 117 ? 5.246 -7.617 9.852 1 98.69 117 PRO B N 1
ATOM 1899 C CA . PRO B 1 117 ? 6.566 -7.145 9.43 1 98.69 117 PRO B CA 1
ATOM 1900 C C . PRO B 1 117 ? 7.473 -8.273 8.938 1 98.69 117 PRO B C 1
ATOM 1902 O O . PRO B 1 117 ? 8.469 -8.016 8.266 1 98.69 117 PRO B O 1
ATOM 1905 N N . ASP B 1 118 ? 7.137 -9.492 9.375 1 98.5 118 ASP B N 1
ATOM 1906 C CA . ASP B 1 118 ? 7.906 -10.68 9.023 1 98.5 118 ASP B CA 1
ATOM 1907 C C . ASP B 1 118 ? 7.102 -11.617 8.125 1 98.5 118 ASP B C 1
ATOM 1909 O O . ASP B 1 118 ? 6.996 -12.812 8.398 1 98.5 118 ASP B O 1
ATOM 1913 N N . ARG B 1 119 ? 6.668 -11.047 7.027 1 97.81 119 ARG B N 1
ATOM 1914 C CA . ARG B 1 119 ? 5.844 -11.789 6.074 1 97.81 119 ARG B CA 1
ATOM 1915 C C . ARG B 1 119 ? 6.457 -13.148 5.762 1 97.81 119 ARG B C 1
ATOM 1917 O O . ARG B 1 119 ? 7.641 -13.242 5.426 1 97.81 119 ARG B O 1
ATOM 1924 N N . ARG B 1 120 ? 5.637 -14.18 5.914 1 97.5 120 ARG B N 1
ATOM 1925 C CA . ARG B 1 120 ? 6.008 -15.539 5.527 1 97.5 120 ARG B CA 1
ATOM 1926 C C . ARG B 1 120 ? 5.188 -16.016 4.332 1 97.5 120 ARG B C 1
ATOM 1928 O O . ARG B 1 120 ? 4.055 -15.562 4.133 1 97.5 120 ARG B O 1
ATOM 1935 N N . ALA B 1 121 ? 5.812 -16.891 3.531 1 97.12 121 ALA B N 1
ATOM 1936 C CA . ALA B 1 121 ? 5.137 -17.406 2.35 1 97.12 121 ALA B CA 1
ATOM 1937 C C . ALA B 1 121 ? 5.32 -18.922 2.24 1 97.12 121 ALA B C 1
ATOM 1939 O O . ALA B 1 121 ? 6.379 -19.453 2.588 1 97.12 121 ALA B O 1
ATOM 1940 N N . ILE B 1 122 ? 4.305 -19.594 1.827 1 96.69 122 ILE B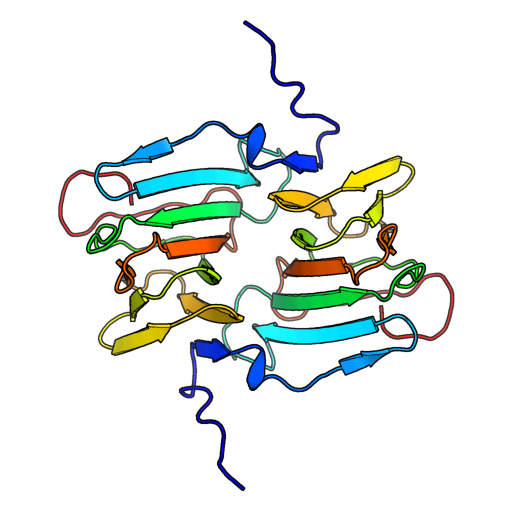 N 1
ATOM 1941 C CA . ILE B 1 122 ? 4.336 -21.016 1.469 1 96.69 122 ILE B CA 1
ATOM 1942 C C . ILE B 1 122 ? 4.082 -21.172 -0.029 1 96.69 122 ILE B C 1
ATOM 1944 O O . ILE B 1 122 ? 3.047 -20.734 -0.539 1 96.69 122 ILE B O 1
ATOM 1948 N N . ASN B 1 123 ? 5.035 -21.688 -0.798 1 96.44 123 ASN B N 1
ATOM 1949 C CA . ASN B 1 123 ? 4.875 -22.016 -2.209 1 96.44 123 ASN B CA 1
ATOM 1950 C C . ASN B 1 123 ? 4.176 -23.359 -2.391 1 96.44 123 ASN B C 1
ATOM 1952 O O . ASN B 1 123 ? 4.633 -24.391 -1.865 1 96.44 123 ASN B O 1
ATOM 1956 N N . HIS B 1 124 ? 3.129 -23.391 -3.221 1 96.56 124 HIS B N 1
ATOM 1957 C CA . HIS B 1 124 ? 2.334 -24.609 -3.352 1 96.56 124 HIS B CA 1
ATOM 1958 C C . HIS B 1 124 ? 2.598 -25.297 -4.688 1 96.56 124 HIS B C 1
ATOM 1960 O O . HIS B 1 124 ? 1.913 -26.266 -5.035 1 96.56 124 HIS B O 1
ATOM 1966 N N . GLU B 1 125 ? 3.375 -24.812 -5.574 1 91.44 125 GLU B N 1
ATOM 1967 C CA . GLU B 1 125 ? 3.678 -25.391 -6.883 1 91.44 125 GLU B CA 1
ATOM 1968 C C . GLU B 1 125 ? 5.148 -25.781 -6.984 1 91.44 125 GLU B C 1
ATOM 1970 O O . GLU B 1 125 ? 5.66 -26.016 -8.078 1 91.44 125 GLU B O 1
ATOM 1975 N N . GLY B 1 126 ? 5.816 -25.828 -6.105 1 76.19 126 GLY B N 1
ATOM 1976 C CA . GLY B 1 126 ? 7.211 -26.25 -6.172 1 76.19 126 GLY B CA 1
ATOM 1977 C C . GLY B 1 126 ? 8.156 -25.281 -5.488 1 76.19 126 GLY B C 1
ATOM 1978 O O . GLY B 1 126 ? 7.734 -24.5 -4.625 1 76.19 126 GLY B O 1
ATOM 1979 N N . GLU B 1 127 ? 9.453 -25.406 -5.945 1 63.09 127 GLU B N 1
ATOM 1980 C CA . GLU B 1 127 ? 10.547 -24.594 -5.398 1 63.09 127 GLU B CA 1
ATOM 1981 C C . GLU B 1 127 ? 10.594 -23.219 -6.055 1 63.09 127 GLU B C 1
ATOM 1983 O O . GLU B 1 127 ? 10.164 -23.062 -7.199 1 63.09 127 GLU B O 1
ATOM 1988 N N . GLY B 1 128 ? 10.477 -22.203 -5.453 1 60.62 128 GLY B N 1
ATOM 1989 C CA . GLY B 1 128 ? 10.641 -20.828 -5.879 1 60.62 128 GLY B CA 1
ATOM 1990 C C . GLY B 1 128 ? 10.086 -19.828 -4.883 1 60.62 128 GLY B C 1
ATOM 1991 O O . GLY B 1 128 ? 9.414 -20.203 -3.918 1 60.62 128 GLY B O 1
ATOM 1992 N N . SER B 1 129 ? 10.703 -18.609 -4.988 1 57.16 129 SER B N 1
ATOM 1993 C CA . SER B 1 129 ? 10.289 -17.562 -4.062 1 57.16 129 SER B CA 1
ATOM 1994 C C . SER B 1 129 ? 8.867 -17.094 -4.367 1 57.16 129 SER B C 1
ATOM 1996 O O . SER B 1 129 ? 8.539 -16.828 -5.523 1 57.16 129 SER B O 1
ATOM 1998 N N . ALA B 1 130 ? 7.918 -17.609 -3.342 1 63.53 130 ALA B N 1
ATOM 1999 C CA . ALA B 1 130 ? 6.613 -16.953 -3.387 1 63.53 130 ALA B CA 1
ATOM 2000 C C . ALA B 1 130 ? 6.656 -15.594 -2.695 1 63.53 130 ALA B C 1
ATOM 2002 O O . ALA B 1 130 ? 7.426 -15.398 -1.752 1 63.53 130 ALA B O 1
#